Protein AF-0000000074206337 (afdb_homodimer)

Foldseek 3Di:
DPPVPPPPDDDPVRVVVVVVVVVVVVVLQVQLQVQLCVQQVDGPLLLLLLVVQVPAVQSKDKLVVSCVVSVHDSVVSVVVVVVCVVVVQWDKDQDPVDNPIIMIHGDPVNNVSNVSSPVSSVVSCCVRPVVVDDPVRVVVVLVVVQVVCVVVVHDPPDDPPPHPPPPPPPPPD/DPPPPPPPDDDPVRVVVVVVVVVVVVVLQVQLQVQLCVQQVDGPVLLLLLVVQVPDVQSKDKLVVSCVVSVHDSVVSVVVVVVCVVVVQWDWDQDPVDNPIIMIHGDPVNNVSNVSSPVSSVVSCCVRPVVVDDPVRVVVVLVVVQVVCVVVVHDPPDDPPPPPPPPPPPPPD

Structure (mmCIF, N/CA/C/O backbone):
data_AF-0000000074206337-model_v1
#
loop_
_entity.id
_entity.type
_entity.pdbx_description
1 polymer 'DNA-binding MarR family transcriptional regulator'
#
loop_
_atom_site.group_PDB
_atom_site.id
_atom_site.type_symbol
_atom_site.label_atom_id
_atom_site.label_alt_id
_atom_site.label_comp_id
_atom_site.label_asym_id
_atom_site.label_entity_id
_atom_site.label_seq_id
_atom_site.pdbx_PDB_ins_code
_atom_site.Cartn_x
_atom_site.Cartn_y
_atom_site.Cartn_z
_atom_site.occupancy
_atom_site.B_iso_or_equiv
_atom_site.auth_seq_id
_atom_site.auth_comp_id
_atom_site.auth_asym_id
_atom_site.auth_atom_id
_atom_site.pdbx_PDB_model_num
ATOM 1 N N . MET A 1 1 ? 36.562 15.695 3.537 1 32.41 1 MET A N 1
ATOM 2 C CA . MET A 1 1 ? 35.406 15.039 2.9 1 32.41 1 MET A CA 1
ATOM 3 C C . MET A 1 1 ? 34.094 15.43 3.58 1 32.41 1 MET A C 1
ATOM 5 O O . MET A 1 1 ? 33.875 15.078 4.738 1 32.41 1 MET A O 1
ATOM 9 N N . THR A 1 2 ? 33.656 16.656 3.457 1 38.75 2 THR A N 1
ATOM 10 C CA . THR A 1 2 ? 32.594 17.328 4.191 1 38.75 2 THR A CA 1
ATOM 11 C C . THR A 1 2 ? 31.375 16.422 4.312 1 38.75 2 THR A C 1
ATOM 13 O O . THR A 1 2 ? 30.828 15.969 3.303 1 38.75 2 THR A O 1
ATOM 16 N N . THR A 1 3 ? 31.375 15.508 5.176 1 42.31 3 THR A N 1
ATOM 17 C CA . THR A 1 3 ? 30.281 14.609 5.492 1 42.31 3 THR A CA 1
ATOM 18 C C . THR A 1 3 ? 28.953 15.359 5.484 1 42.31 3 THR A C 1
ATOM 20 O O . THR A 1 3 ? 28.719 16.25 6.312 1 42.31 3 THR A O 1
ATOM 23 N N . SER A 1 4 ? 28.531 15.922 4.293 1 44.78 4 SER A N 1
ATOM 24 C CA . SER A 1 4 ? 27.281 16.688 4.211 1 44.78 4 SER A CA 1
ATOM 25 C C . SER A 1 4 ? 26.281 16.219 5.262 1 44.78 4 SER A C 1
ATOM 27 O O . SER A 1 4 ? 26.016 15.016 5.383 1 44.78 4 SER A O 1
ATOM 29 N N . LYS A 1 5 ? 26.297 16.828 6.266 1 50.22 5 LYS A N 1
ATOM 30 C CA . LYS A 1 5 ? 25.5 16.609 7.465 1 50.22 5 LYS A CA 1
ATOM 31 C C . LYS A 1 5 ? 24.062 16.234 7.102 1 50.22 5 LYS A C 1
ATOM 33 O O . LYS A 1 5 ? 23.328 17.047 6.523 1 50.22 5 LYS A O 1
ATOM 38 N N . ARG A 1 6 ? 23.766 14.953 6.773 1 66.44 6 ARG A N 1
ATOM 39 C CA . ARG A 1 6 ? 22.484 14.383 6.371 1 66.44 6 ARG A CA 1
ATOM 40 C C . ARG A 1 6 ? 21.344 14.93 7.219 1 66.44 6 ARG A C 1
ATOM 42 O O . ARG A 1 6 ? 21.391 14.859 8.453 1 66.44 6 ARG A O 1
ATOM 49 N N . ARG A 1 7 ? 20.625 15.961 6.707 1 77.31 7 ARG A N 1
ATOM 50 C CA . ARG A 1 7 ? 19.438 16.469 7.379 1 77.31 7 ARG A CA 1
ATOM 51 C C . ARG A 1 7 ? 18.625 15.336 7.996 1 77.31 7 ARG A C 1
ATOM 53 O O . ARG A 1 7 ? 18.453 14.289 7.375 1 77.31 7 ARG A O 1
ATOM 60 N N . ARG A 1 8 ? 18.328 15.68 9.195 1 89.44 8 ARG A N 1
ATOM 61 C CA . ARG A 1 8 ? 17.625 14.648 9.945 1 89.44 8 ARG A CA 1
ATOM 62 C C . ARG A 1 8 ? 16.172 14.523 9.477 1 89.44 8 ARG A C 1
ATOM 64 O O . ARG A 1 8 ? 15.523 13.516 9.734 1 89.44 8 ARG A O 1
ATOM 71 N N . ILE A 1 9 ? 15.727 15.602 8.789 1 92.75 9 ILE A N 1
ATOM 72 C CA . ILE A 1 9 ? 14.367 15.562 8.258 1 92.75 9 ILE A CA 1
ATOM 73 C C . ILE A 1 9 ? 14.391 15.852 6.758 1 92.75 9 ILE A C 1
ATOM 75 O O . ILE A 1 9 ? 15.312 16.5 6.254 1 92.75 9 ILE A O 1
ATOM 79 N N . PRO A 1 10 ? 13.43 15.398 6.055 1 95.81 10 PRO A N 1
ATOM 80 C CA . PRO A 1 10 ? 13.422 15.594 4.602 1 95.81 10 PRO A CA 1
ATOM 81 C C . PRO A 1 10 ? 13.188 17.047 4.207 1 95.81 10 PRO A C 1
ATOM 83 O O . PRO A 1 10 ? 12.523 17.797 4.938 1 95.81 10 PRO A O 1
ATOM 86 N N . THR A 1 11 ? 13.742 17.391 3.115 1 94.19 11 THR A N 1
ATOM 87 C CA . THR A 1 11 ? 13.414 18.672 2.496 1 94.19 11 THR A CA 1
ATOM 88 C C . THR A 1 11 ? 11.992 18.656 1.938 1 94.19 11 THR A C 1
ATOM 90 O O . THR A 1 11 ? 11.375 17.594 1.842 1 94.19 11 THR A O 1
ATOM 93 N N . ARG A 1 12 ? 11.477 19.812 1.635 1 91.12 12 ARG A N 1
ATOM 94 C CA . ARG A 1 12 ? 10.141 19.891 1.046 1 91.12 12 ARG A CA 1
ATOM 95 C C . ARG A 1 12 ? 10.055 19.062 -0.228 1 91.12 12 ARG A C 1
ATOM 97 O O . ARG A 1 12 ? 9.055 18.375 -0.454 1 91.12 12 ARG A O 1
ATOM 104 N N . ARG A 1 13 ? 11.047 19.172 -1.037 1 91.5 13 ARG A N 1
ATOM 105 C CA . ARG A 1 13 ? 11.078 18.391 -2.273 1 91.5 13 ARG A CA 1
ATOM 106 C C . ARG A 1 13 ? 11.016 16.891 -1.984 1 91.5 13 ARG A C 1
ATOM 108 O O . ARG A 1 13 ? 10.273 16.156 -2.635 1 91.5 13 ARG A O 1
ATOM 115 N N . GLU A 1 14 ? 11.828 16.5 -1.03 1 94.56 14 GLU A N 1
ATOM 116 C CA . GLU A 1 14 ? 11.859 15.086 -0.642 1 94.56 14 GLU A CA 1
ATOM 117 C C . GLU A 1 14 ? 10.5 14.633 -0.121 1 94.56 14 GLU A C 1
ATOM 119 O O . GLU A 1 14 ? 10.039 13.531 -0.444 1 94.56 14 GLU A O 1
ATOM 124 N N . LEU A 1 15 ? 9.898 15.492 0.601 1 92.31 15 LEU A N 1
ATOM 125 C CA . LEU A 1 15 ? 8.586 15.172 1.158 1 92.31 15 LEU A CA 1
ATOM 126 C C . LEU A 1 15 ? 7.531 15.086 0.058 1 92.31 15 LEU A C 1
ATOM 128 O O . LEU A 1 15 ? 6.648 14.227 0.104 1 92.31 15 LEU A O 1
ATOM 132 N N . ASP A 1 16 ? 7.617 15.953 -0.907 1 90.75 16 ASP A N 1
ATOM 133 C CA . ASP A 1 16 ? 6.684 15.93 -2.029 1 90.75 16 ASP A CA 1
ATOM 134 C C . ASP A 1 16 ? 6.824 14.633 -2.834 1 90.75 16 ASP A C 1
ATOM 136 O O . ASP A 1 16 ? 5.824 14.055 -3.268 1 90.75 16 ASP A O 1
ATOM 140 N N . ILE A 1 17 ? 8 14.234 -3.006 1 92.75 17 ILE A N 1
ATOM 141 C CA . ILE A 1 17 ? 8.25 12.984 -3.725 1 92.75 17 ILE A CA 1
ATOM 142 C C . ILE A 1 17 ? 7.691 11.812 -2.93 1 92.75 17 ILE A C 1
ATOM 144 O O . ILE A 1 17 ? 7.055 10.914 -3.496 1 92.75 17 ILE A O 1
ATOM 148 N N . TRP A 1 18 ? 7.887 11.812 -1.616 1 94.12 18 TRP A N 1
ATOM 149 C CA . TRP A 1 18 ? 7.352 10.773 -0.742 1 94.12 18 TRP A CA 1
ATOM 150 C C . TRP A 1 18 ? 5.832 10.719 -0.831 1 94.12 18 TRP A C 1
ATOM 152 O O . TRP A 1 18 ? 5.258 9.656 -1.077 1 94.12 18 TRP A O 1
ATOM 162 N N . ARG A 1 19 ? 5.215 11.797 -0.699 1 88.75 19 ARG A N 1
ATOM 163 C CA . ARG A 1 19 ? 3.756 11.859 -0.71 1 88.75 19 ARG A CA 1
ATOM 164 C C . ARG A 1 19 ? 3.197 11.398 -2.051 1 88.75 19 ARG A C 1
ATOM 166 O O . ARG A 1 19 ? 2.275 10.578 -2.096 1 88.75 19 ARG A O 1
ATOM 173 N N . GLY A 1 20 ? 3.754 11.961 -3.092 1 89.62 20 GLY A N 1
ATOM 174 C CA . GLY A 1 20 ? 3.328 11.523 -4.414 1 89.62 20 GLY A CA 1
ATOM 175 C C . GLY A 1 20 ? 3.492 10.039 -4.637 1 89.62 20 GLY A C 1
ATOM 176 O O . GLY A 1 20 ? 2.609 9.383 -5.199 1 89.62 20 GLY A O 1
ATOM 177 N N . HIS A 1 21 ? 4.617 9.586 -4.207 1 91.38 21 HIS A N 1
ATOM 178 C CA . HIS A 1 21 ? 4.926 8.172 -4.391 1 91.38 21 HIS A CA 1
ATOM 179 C C . HIS A 1 21 ? 3.941 7.289 -3.633 1 91.38 21 HIS A C 1
ATOM 181 O O . HIS A 1 21 ? 3.33 6.391 -4.219 1 91.38 21 HIS A O 1
ATOM 187 N N . ILE A 1 22 ? 3.688 7.516 -2.379 1 90.75 22 ILE A N 1
ATOM 188 C CA . ILE A 1 22 ? 2.85 6.656 -1.55 1 90.75 22 ILE A CA 1
ATOM 189 C C . ILE A 1 22 ? 1.395 6.766 -1.999 1 90.75 22 ILE A C 1
ATOM 191 O O . ILE A 1 22 ? 0.697 5.758 -2.117 1 90.75 22 ILE A O 1
ATOM 195 N N . GLU A 1 23 ? 0.92 7.973 -2.271 1 87.5 23 GLU A N 1
ATOM 196 C CA . GLU A 1 23 ? -0.461 8.164 -2.703 1 87.5 23 GLU A CA 1
ATOM 197 C C . GLU A 1 23 ? -0.725 7.469 -4.035 1 87.5 23 GLU A C 1
ATOM 199 O O . GLU A 1 23 ? -1.75 6.805 -4.203 1 87.5 23 GLU A O 1
ATOM 204 N N . THR A 1 24 ? 0.147 7.664 -4.938 1 90.81 24 THR A N 1
ATOM 205 C CA . THR A 1 24 ? -0.025 7.078 -6.266 1 90.81 24 THR A CA 1
ATOM 206 C C . THR A 1 24 ? 0.001 5.555 -6.191 1 90.81 24 THR A C 1
ATOM 208 O O . THR A 1 24 ? -0.793 4.883 -6.852 1 90.81 24 THR A O 1
ATOM 211 N N . TYR A 1 25 ? 0.839 5.051 -5.387 1 91.19 25 TYR A N 1
ATOM 212 C CA . TYR A 1 25 ? 0.934 3.6 -5.27 1 91.19 25 TYR A CA 1
ATOM 213 C C . TYR A 1 25 ? -0.312 3.023 -4.605 1 91.19 25 TYR A C 1
ATOM 215 O O . TYR A 1 25 ? -0.76 1.929 -4.957 1 91.19 25 TYR A O 1
ATOM 223 N N . ASP A 1 26 ? -0.815 3.676 -3.646 1 90.62 26 ASP A N 1
ATOM 224 C CA . ASP A 1 26 ? -2.061 3.236 -3.023 1 90.62 26 ASP A CA 1
ATOM 225 C C . ASP A 1 26 ? -3.188 3.15 -4.051 1 90.62 26 ASP A C 1
ATOM 227 O O . ASP A 1 26 ? -3.945 2.178 -4.066 1 90.62 26 ASP A O 1
ATOM 231 N N . ILE A 1 27 ? -3.252 4.141 -4.859 1 90.25 27 ILE A N 1
ATOM 232 C CA . ILE A 1 27 ? -4.289 4.18 -5.883 1 90.25 27 ILE A CA 1
ATOM 233 C C . ILE A 1 27 ? -4.055 3.064 -6.902 1 90.25 27 ILE A C 1
ATOM 235 O O . ILE A 1 27 ? -4.984 2.342 -7.266 1 90.25 27 ILE A O 1
ATOM 239 N N . LEU A 1 28 ? -2.805 2.943 -7.363 1 94.5 28 LEU A N 1
ATOM 240 C CA . LEU A 1 28 ? -2.416 1.899 -8.305 1 94.5 28 LEU A CA 1
ATOM 241 C C . LEU A 1 28 ? -2.783 0.52 -7.766 1 94.5 28 LEU A C 1
ATOM 243 O O . LEU A 1 28 ? -3.418 -0.274 -8.461 1 94.5 28 LEU A O 1
ATOM 247 N N . ARG A 1 29 ? -2.385 0.25 -6.609 1 93 29 ARG A N 1
ATOM 248 C CA . ARG A 1 29 ? -2.643 -1.039 -5.973 1 93 29 ARG A CA 1
ATOM 249 C C . ARG A 1 29 ? -4.141 -1.304 -5.859 1 93 29 ARG A C 1
ATOM 251 O O . ARG A 1 29 ? -4.605 -2.4 -6.172 1 93 29 ARG A O 1
ATOM 258 N N . ASN A 1 30 ? -4.879 -0.377 -5.43 1 91.56 30 ASN A N 1
ATOM 259 C CA . ASN A 1 30 ? -6.324 -0.519 -5.285 1 91.56 30 ASN A CA 1
ATOM 260 C C . ASN A 1 30 ? -6.996 -0.797 -6.629 1 91.56 30 ASN A C 1
ATOM 262 O O . ASN A 1 30 ? -7.922 -1.607 -6.707 1 91.56 30 ASN A O 1
ATOM 266 N N . ARG A 1 31 ? -6.559 -0.106 -7.637 1 93.75 31 ARG A N 1
ATOM 267 C CA . ARG A 1 31 ? -7.148 -0.308 -8.953 1 93.75 31 ARG A CA 1
ATOM 268 C C . ARG A 1 31 ? -6.891 -1.723 -9.461 1 93.75 31 ARG A C 1
ATOM 270 O O . ARG A 1 31 ? -7.793 -2.375 -9.984 1 93.75 31 ARG A O 1
ATOM 277 N N . VAL A 1 32 ? -5.688 -2.174 -9.273 1 96 32 VAL A N 1
ATOM 278 C CA . VAL A 1 32 ? -5.344 -3.527 -9.703 1 96 32 VAL A CA 1
ATOM 279 C C . VAL A 1 32 ? -6.133 -4.543 -8.875 1 96 32 VAL A C 1
ATOM 281 O O . VAL A 1 32 ? -6.68 -5.504 -9.422 1 96 32 VAL A O 1
ATOM 284 N N . GLU A 1 33 ? -6.258 -4.332 -7.594 1 94.56 33 GLU A N 1
ATOM 285 C CA . GLU A 1 33 ? -6.969 -5.238 -6.695 1 94.56 33 GLU A CA 1
ATOM 286 C C . GLU A 1 33 ? -8.461 -5.27 -7.012 1 94.56 33 GLU A C 1
ATOM 288 O O . GLU A 1 33 ? -9.078 -6.336 -7.004 1 94.56 33 GLU A O 1
ATOM 293 N N . THR A 1 34 ? -9 -4.156 -7.254 1 94.31 34 THR A N 1
ATOM 294 C CA . THR A 1 34 ? -10.422 -4.066 -7.578 1 94.31 34 THR A CA 1
ATOM 295 C C . THR A 1 34 ? -10.727 -4.828 -8.859 1 94.31 34 THR A C 1
ATOM 297 O O . THR A 1 34 ? -11.727 -5.551 -8.938 1 94.31 34 THR A O 1
ATOM 300 N N . ARG A 1 35 ? -9.914 -4.652 -9.789 1 95.06 35 ARG A N 1
ATOM 301 C CA . ARG A 1 35 ? -10.117 -5.363 -11.047 1 95.06 35 ARG A CA 1
ATOM 302 C C . ARG A 1 35 ? -10 -6.871 -10.852 1 95.06 35 ARG A C 1
ATOM 304 O O . ARG A 1 35 ? -10.797 -7.641 -11.391 1 95.06 35 ARG A O 1
ATOM 311 N N . LEU A 1 36 ? -9.039 -7.285 -10.094 1 95.81 36 LEU A N 1
ATOM 312 C CA . LEU A 1 36 ? -8.875 -8.703 -9.805 1 95.81 36 LEU A CA 1
ATOM 313 C C . LEU A 1 36 ? -10.117 -9.273 -9.133 1 95.81 36 LEU A C 1
ATOM 315 O O . LEU A 1 36 ? -10.625 -10.32 -9.539 1 95.81 36 LEU A O 1
ATOM 319 N N . HIS A 1 37 ? -10.562 -8.578 -8.156 1 94.69 37 HIS A N 1
ATOM 320 C CA . HIS A 1 37 ? -11.727 -9.023 -7.406 1 94.69 37 HIS A CA 1
ATOM 321 C C . HIS A 1 37 ? -12.961 -9.102 -8.297 1 94.69 37 HIS A C 1
ATOM 323 O O . HIS A 1 37 ? -13.711 -10.078 -8.242 1 94.69 37 HIS A O 1
ATOM 329 N N . ARG A 1 38 ? -13.117 -8.102 -9.031 1 93.19 38 ARG A N 1
ATOM 330 C CA . ARG A 1 38 ? -14.266 -8.039 -9.922 1 93.19 38 ARG A CA 1
ATOM 331 C C . ARG A 1 38 ? -14.25 -9.195 -10.922 1 93.19 38 ARG A C 1
ATOM 333 O O . ARG A 1 38 ? -15.273 -9.844 -11.148 1 93.19 38 ARG A O 1
ATOM 340 N N . ASP A 1 39 ? -13.102 -9.523 -11.398 1 92.19 39 ASP A N 1
ATOM 341 C CA . ASP A 1 39 ? -12.977 -10.484 -12.492 1 92.19 39 ASP A CA 1
ATOM 342 C C . ASP A 1 39 ? -12.906 -11.914 -11.961 1 92.19 39 ASP A C 1
ATOM 344 O O . ASP A 1 39 ? -13.18 -12.867 -12.695 1 92.19 39 ASP A O 1
ATOM 348 N N . SER A 1 40 ? -12.547 -12.117 -10.664 1 93.94 40 SER A N 1
ATOM 349 C CA . SER A 1 40 ? -12.234 -13.492 -10.258 1 93.94 40 SER A CA 1
ATOM 350 C C . SER A 1 40 ? -12.758 -13.789 -8.859 1 93.94 40 SER A C 1
ATOM 352 O O . SER A 1 40 ? -12.695 -14.93 -8.398 1 93.94 40 SER A O 1
ATOM 354 N N . GLN A 1 41 ? -13.156 -12.766 -8.148 1 94.31 41 GLN A N 1
ATOM 355 C CA . GLN A 1 41 ? -13.578 -12.883 -6.754 1 94.31 41 GLN A CA 1
ATOM 356 C C . GLN A 1 41 ? -12.406 -13.25 -5.852 1 94.31 41 GLN A C 1
ATOM 358 O O . GLN A 1 41 ? -12.602 -13.68 -4.715 1 94.31 41 GLN A O 1
ATOM 363 N N . LEU A 1 42 ? -11.203 -13.164 -6.391 1 97 42 LEU A N 1
ATOM 364 C CA . LEU A 1 42 ? -9.992 -13.367 -5.602 1 97 42 LEU A CA 1
ATOM 365 C C . LEU A 1 42 ? -9.438 -12.039 -5.094 1 97 42 LEU A C 1
ATOM 367 O O . LEU A 1 42 ? -9.453 -11.039 -5.82 1 97 42 LEU A O 1
ATOM 371 N N . SER A 1 43 ? -8.93 -12.039 -3.891 1 95.38 43 SER A N 1
ATOM 372 C CA . SER A 1 43 ? -8.117 -10.93 -3.396 1 95.38 43 SER A CA 1
ATOM 373 C C . SER A 1 43 ? -6.664 -11.07 -3.828 1 95.38 43 SER A C 1
ATOM 375 O O . SER A 1 43 ? -6.254 -12.125 -4.32 1 95.38 43 SER A O 1
ATOM 377 N N . THR A 1 44 ? -5.945 -10.055 -3.613 1 92.75 44 THR A N 1
ATOM 378 C CA . THR A 1 44 ? -4.512 -10.125 -3.879 1 92.75 44 THR A CA 1
ATOM 379 C C . THR A 1 44 ? -3.844 -11.164 -2.99 1 92.75 44 THR A C 1
ATOM 381 O O . THR A 1 44 ? -2.906 -11.844 -3.416 1 92.75 44 THR A O 1
ATOM 384 N N . GLY A 1 45 ? -4.316 -11.219 -1.759 1 94.5 45 GLY A N 1
ATOM 385 C CA . GLY A 1 45 ? -3.816 -12.266 -0.883 1 94.5 45 GLY A CA 1
ATOM 386 C C . GLY A 1 45 ? -4.09 -13.664 -1.407 1 94.5 45 GLY A C 1
ATOM 387 O O . GLY A 1 45 ? -3.205 -14.523 -1.39 1 94.5 45 GLY A O 1
ATOM 388 N N . ASP A 1 46 ? -5.305 -13.852 -1.831 1 97 46 ASP A N 1
ATOM 389 C CA . ASP A 1 46 ? -5.652 -15.133 -2.453 1 97 46 ASP A CA 1
ATOM 390 C C . ASP A 1 46 ? -4.703 -15.453 -3.607 1 97 46 ASP A C 1
ATOM 392 O O . ASP A 1 46 ? -4.16 -16.562 -3.68 1 97 46 ASP A O 1
ATOM 396 N N . TYR A 1 47 ? -4.57 -14.516 -4.422 1 95.44 47 TYR A N 1
ATOM 397 C CA . TYR A 1 47 ? -3.781 -14.688 -5.633 1 95.44 47 TYR A CA 1
ATOM 398 C C . TYR A 1 47 ? -2.34 -15.055 -5.297 1 95.44 47 TYR A C 1
ATOM 400 O O . TYR A 1 47 ? -1.758 -15.945 -5.918 1 95.44 47 TYR A O 1
ATOM 408 N N . ARG A 1 48 ? -1.77 -14.406 -4.387 1 93 48 ARG A N 1
ATOM 409 C CA . ARG A 1 48 ? -0.393 -14.664 -3.982 1 93 48 ARG A CA 1
ATOM 410 C C . ARG A 1 48 ? -0.241 -16.094 -3.451 1 93 48 ARG A C 1
ATOM 412 O O . ARG A 1 48 ? 0.726 -16.781 -3.777 1 93 48 ARG A O 1
ATOM 419 N N . VAL A 1 49 ? -1.137 -16.484 -2.689 1 96.88 49 VAL A N 1
ATOM 420 C CA . VAL A 1 49 ? -1.108 -17.828 -2.139 1 96.88 49 VAL A CA 1
ATOM 421 C C . VAL A 1 49 ? -1.256 -18.859 -3.264 1 96.88 49 VAL A C 1
ATOM 423 O O . VAL A 1 49 ? -0.477 -19.812 -3.354 1 96.88 49 VAL A O 1
ATOM 426 N N . LEU A 1 50 ? -2.221 -18.641 -4.121 1 97.62 50 LEU A N 1
ATOM 427 C CA . LEU A 1 50 ? -2.49 -19.594 -5.203 1 97.62 50 LEU A CA 1
ATOM 428 C C . LEU A 1 50 ? -1.322 -19.641 -6.184 1 97.62 50 LEU A C 1
ATOM 430 O O . LEU A 1 50 ? -0.999 -20.703 -6.711 1 97.62 50 LEU A O 1
ATOM 434 N N . LEU A 1 51 ? -0.74 -18.531 -6.426 1 94.25 51 LEU A N 1
ATOM 435 C CA . LEU A 1 51 ? 0.439 -18.484 -7.285 1 94.25 51 LEU A CA 1
ATOM 436 C C . LEU A 1 51 ? 1.569 -19.328 -6.695 1 94.25 51 LEU A C 1
ATOM 438 O O . LEU A 1 51 ? 2.156 -20.156 -7.391 1 94.25 51 LEU A O 1
ATOM 442 N N . ALA A 1 52 ? 1.844 -19.125 -5.484 1 94.06 52 ALA A N 1
ATOM 443 C CA . ALA A 1 52 ? 2.902 -19.891 -4.816 1 94.06 52 ALA A CA 1
ATOM 444 C C . ALA A 1 52 ? 2.637 -21.391 -4.887 1 94.06 52 ALA A C 1
ATOM 446 O O . ALA A 1 52 ? 3.541 -22.172 -5.188 1 94.06 52 ALA A O 1
ATOM 447 N N . LEU A 1 53 ? 1.431 -21.766 -4.645 1 97.44 53 LEU A N 1
ATOM 448 C CA . LEU A 1 53 ? 1.068 -23.172 -4.652 1 97.44 53 LEU A CA 1
ATOM 449 C C . LEU A 1 53 ? 1.114 -23.734 -6.066 1 97.44 53 LEU A C 1
ATOM 451 O O . LEU A 1 53 ? 1.499 -24.891 -6.266 1 97.44 53 LEU A O 1
ATOM 455 N N . SER A 1 54 ? 0.642 -22.969 -6.965 1 96 54 SER A N 1
ATOM 456 C CA . SER A 1 54 ? 0.624 -23.422 -8.352 1 96 54 SER A CA 1
ATOM 457 C C . SER A 1 54 ? 2.031 -23.734 -8.852 1 96 54 SER A C 1
ATOM 459 O O . SER A 1 54 ? 2.213 -24.594 -9.711 1 96 54 SER A O 1
ATOM 461 N N . GLU A 1 55 ? 2.994 -23.094 -8.328 1 92.62 55 GLU A N 1
ATOM 462 C CA . GLU A 1 55 ? 4.379 -23.25 -8.758 1 92.62 55 GLU A CA 1
ATOM 463 C C . GLU A 1 55 ? 5.102 -24.312 -7.93 1 92.62 55 GLU A C 1
ATOM 465 O O . GLU A 1 55 ? 6.191 -24.75 -8.297 1 92.62 55 GLU A O 1
ATOM 470 N N . ALA A 1 56 ? 4.527 -24.656 -6.867 1 94.62 56 ALA A N 1
ATOM 471 C CA . ALA A 1 56 ? 5.156 -25.609 -5.953 1 94.62 56 ALA A CA 1
ATOM 472 C C . ALA A 1 56 ? 5.059 -27.031 -6.492 1 94.62 56 ALA A C 1
ATOM 474 O O . ALA A 1 56 ? 4.121 -27.359 -7.219 1 94.62 56 ALA A O 1
ATOM 475 N N . GLU A 1 57 ? 6.031 -27.797 -6.07 1 92 57 GLU A N 1
ATOM 476 C CA . GLU A 1 57 ? 5.953 -29.219 -6.379 1 92 57 GLU A CA 1
ATOM 477 C C . GLU A 1 57 ? 4.691 -29.844 -5.785 1 92 57 GLU A C 1
ATOM 479 O O . GLU A 1 57 ? 4.367 -29.609 -4.617 1 92 57 GLU A O 1
ATOM 484 N N . ASP A 1 58 ? 3.951 -30.531 -6.633 1 93.19 58 ASP A N 1
ATOM 485 C CA . ASP A 1 58 ? 2.734 -31.25 -6.27 1 93.19 58 ASP A CA 1
ATOM 486 C C . ASP A 1 58 ? 1.66 -30.281 -5.766 1 93.19 58 ASP A C 1
ATOM 488 O O . ASP A 1 58 ? 0.742 -30.688 -5.051 1 93.19 58 ASP A O 1
ATOM 492 N N . HIS A 1 59 ? 1.86 -29 -5.898 1 97.12 59 HIS A N 1
ATOM 493 C CA . HIS A 1 59 ? 0.901 -27.969 -5.539 1 97.12 59 HIS A CA 1
ATOM 494 C C . HIS A 1 59 ? 0.64 -27.938 -4.039 1 97.12 59 HIS A C 1
ATOM 496 O O . HIS A 1 59 ? -0.501 -27.766 -3.604 1 97.12 59 HIS A O 1
ATOM 502 N N . THR A 1 60 ? 1.728 -28.219 -3.371 1 95.88 60 THR A N 1
ATOM 503 C CA . THR A 1 60 ? 1.672 -28.312 -1.916 1 95.88 60 THR A CA 1
ATOM 504 C C . THR A 1 60 ? 2.875 -27.609 -1.286 1 95.88 60 THR A C 1
ATOM 506 O O . THR A 1 60 ? 3.994 -27.719 -1.788 1 95.88 60 THR A O 1
ATOM 509 N N . LEU A 1 61 ? 2.6 -26.875 -0.212 1 96.25 61 LEU A N 1
ATOM 510 C CA . LEU A 1 61 ? 3.664 -26.266 0.579 1 96.25 61 LEU A CA 1
ATOM 511 C C . LEU A 1 61 ? 3.355 -26.359 2.068 1 96.25 61 LEU A C 1
ATOM 513 O O . LEU A 1 61 ? 2.193 -26.266 2.473 1 96.25 61 LEU A O 1
ATOM 517 N N . ARG A 1 62 ? 4.465 -26.484 2.811 1 94.81 62 ARG A N 1
ATOM 518 C CA . ARG A 1 62 ? 4.293 -26.281 4.246 1 94.81 62 ARG A CA 1
ATOM 519 C C . ARG A 1 62 ? 3.846 -24.844 4.547 1 94.81 62 ARG A C 1
ATOM 521 O O . ARG A 1 62 ? 4.312 -23.906 3.914 1 94.81 62 ARG A O 1
ATOM 528 N N . SER A 1 63 ? 2.996 -24.812 5.566 1 94.94 63 SER A N 1
ATOM 529 C CA . SER A 1 63 ? 2.48 -23.5 5.93 1 94.94 63 SER A CA 1
ATOM 530 C C . SER A 1 63 ? 3.613 -22.516 6.227 1 94.94 63 SER A C 1
ATOM 532 O O . SER A 1 63 ? 3.562 -21.359 5.816 1 94.94 63 SER A O 1
ATOM 534 N N . SER A 1 64 ? 4.629 -22.953 6.887 1 93.19 64 SER A N 1
ATOM 535 C CA . SER A 1 64 ? 5.758 -22.109 7.234 1 93.19 64 SER A CA 1
ATOM 536 C C . SER A 1 64 ? 6.527 -21.672 5.992 1 93.19 64 SER A C 1
ATOM 538 O O . SER A 1 64 ? 6.938 -20.516 5.883 1 93.19 64 SER A O 1
ATOM 540 N N . THR A 1 65 ? 6.703 -22.547 5.051 1 93.75 65 THR A N 1
ATOM 541 C CA . THR A 1 65 ? 7.379 -22.25 3.793 1 93.75 65 THR A CA 1
ATOM 542 C C . THR A 1 65 ? 6.566 -21.266 2.965 1 93.75 65 THR A C 1
ATOM 544 O O . THR A 1 65 ? 7.121 -20.328 2.373 1 93.75 65 THR A O 1
ATOM 547 N N . LEU A 1 66 ? 5.312 -21.516 2.951 1 95.38 66 LEU A N 1
ATOM 548 C CA . LEU A 1 66 ? 4.414 -20.625 2.221 1 95.38 66 LEU A CA 1
ATOM 549 C C . LEU A 1 66 ? 4.461 -19.203 2.791 1 95.38 66 LEU A C 1
ATOM 551 O O . LEU A 1 66 ? 4.594 -18.234 2.041 1 95.38 66 LEU A O 1
ATOM 555 N N . ALA A 1 67 ? 4.441 -19.062 4.074 1 94.12 67 ALA A N 1
ATOM 556 C CA . ALA A 1 67 ? 4.512 -17.766 4.73 1 94.12 67 ALA A CA 1
ATOM 557 C C . ALA A 1 67 ? 5.809 -17.031 4.379 1 94.12 67 ALA A C 1
ATOM 559 O O . ALA A 1 67 ? 5.789 -15.852 4.027 1 94.12 67 ALA A O 1
ATOM 560 N N . ALA A 1 68 ? 6.91 -17.75 4.43 1 88.5 68 ALA A N 1
ATOM 561 C CA . ALA A 1 68 ? 8.219 -17.188 4.098 1 88.5 68 ALA A CA 1
ATOM 562 C C . ALA A 1 68 ? 8.281 -16.766 2.635 1 88.5 68 ALA A C 1
ATOM 564 O O . ALA A 1 68 ? 8.797 -15.695 2.312 1 88.5 68 ALA A O 1
ATOM 565 N N . HIS A 1 69 ? 7.691 -17.594 1.815 1 87.44 69 HIS A N 1
ATOM 566 C CA . HIS A 1 69 ? 7.715 -17.359 0.376 1 87.44 69 HIS A CA 1
ATOM 567 C C . HIS A 1 69 ? 6.973 -16.078 0.017 1 87.44 69 HIS A C 1
ATOM 569 O O . HIS A 1 69 ? 7.418 -15.32 -0.845 1 87.44 69 HIS A O 1
ATOM 575 N N . ILE A 1 70 ? 5.883 -15.797 0.682 1 87.94 70 ILE A N 1
ATOM 576 C CA . ILE A 1 70 ? 5.094 -14.633 0.308 1 87.94 70 ILE A CA 1
ATOM 577 C C . ILE A 1 70 ? 5.332 -13.5 1.312 1 87.94 70 ILE A C 1
ATOM 579 O O . ILE A 1 70 ? 4.621 -12.492 1.304 1 87.94 70 ILE A O 1
ATOM 583 N N . GLU A 1 71 ? 6.234 -13.734 2.293 1 82.25 71 GLU A N 1
ATOM 584 C CA . GLU A 1 71 ? 6.719 -12.75 3.254 1 82.25 71 GLU A CA 1
ATOM 585 C C . GLU A 1 71 ? 5.586 -12.25 4.148 1 82.25 71 GLU A C 1
ATOM 587 O O . GLU A 1 71 ? 5.422 -11.039 4.336 1 82.25 71 GLU A O 1
ATOM 592 N N . TRP A 1 72 ? 4.793 -13.211 4.652 1 88.62 72 TRP A N 1
ATOM 593 C CA . TRP A 1 72 ? 3.748 -12.93 5.629 1 88.62 72 TRP A CA 1
ATOM 594 C C . TRP A 1 72 ? 4.105 -13.508 6.992 1 88.62 72 TRP A C 1
ATOM 596 O O . TRP A 1 72 ? 4.848 -14.492 7.082 1 88.62 72 TRP A O 1
ATOM 606 N N . GLU A 1 73 ? 3.561 -12.836 7.98 1 89.69 73 GLU A N 1
ATOM 607 C CA . GLU A 1 73 ? 3.576 -13.477 9.289 1 89.69 73 GLU A CA 1
ATOM 608 C C . GLU A 1 73 ? 2.713 -14.734 9.305 1 89.69 73 GLU A C 1
ATOM 610 O O . GLU A 1 73 ? 1.647 -14.766 8.688 1 89.69 73 GLU A O 1
ATOM 615 N N . ARG A 1 74 ? 3.154 -15.695 10.047 1 93.69 74 ARG A N 1
ATOM 616 C CA . ARG A 1 74 ? 2.459 -16.969 10.102 1 93.69 74 ARG A CA 1
ATOM 617 C C . ARG A 1 74 ? 1.021 -16.797 10.578 1 93.69 74 ARG A C 1
ATOM 619 O O . ARG A 1 74 ? 0.109 -17.469 10.086 1 93.69 74 ARG A O 1
ATOM 626 N N . SER A 1 75 ? 0.858 -15.961 11.516 1 94.69 75 SER A N 1
ATOM 627 C CA . SER A 1 75 ? -0.482 -15.727 12.047 1 94.69 75 SER A CA 1
ATOM 628 C C . SER A 1 75 ? -1.401 -15.141 10.977 1 94.69 75 SER A C 1
ATOM 630 O O . SER A 1 75 ? -2.559 -15.547 10.852 1 94.69 75 SER A O 1
ATOM 632 N N . ARG A 1 76 ? -0.907 -14.195 10.141 1 93 76 ARG A N 1
ATOM 633 C CA . ARG A 1 76 ? -1.666 -13.602 9.047 1 93 76 ARG A CA 1
ATOM 634 C C . ARG A 1 76 ? -2.029 -14.656 8 1 93 76 ARG A C 1
ATOM 636 O O . ARG A 1 76 ? -3.162 -14.695 7.523 1 93 76 ARG A O 1
ATOM 643 N N . LEU A 1 77 ? -1.101 -15.445 7.719 1 96.62 77 LEU A N 1
ATOM 644 C CA . LEU A 1 77 ? -1.349 -16.484 6.73 1 96.62 77 LEU A CA 1
ATOM 645 C C . LEU A 1 77 ? -2.408 -17.469 7.23 1 96.62 77 LEU A C 1
ATOM 647 O O . LEU A 1 77 ? -3.311 -17.844 6.477 1 96.62 77 LEU A O 1
ATOM 651 N N . SER A 1 78 ? -2.232 -17.875 8.469 1 96.44 78 SER A N 1
ATOM 652 C CA . SER A 1 78 ? -3.174 -18.844 9.039 1 96.44 78 SER A CA 1
ATOM 653 C C . SER A 1 78 ? -4.609 -18.344 8.922 1 96.44 78 SER A C 1
ATOM 655 O O . SER A 1 78 ? -5.496 -19.078 8.477 1 96.44 78 SER A O 1
ATOM 657 N N . GLY A 1 79 ? -4.812 -17.125 9.305 1 96.94 79 GLY A N 1
ATOM 658 C CA . GLY A 1 79 ? -6.137 -16.547 9.188 1 96.94 79 GLY A CA 1
ATOM 659 C C . GLY A 1 79 ? -6.629 -16.469 7.75 1 96.94 79 GLY A C 1
ATOM 660 O O . GLY A 1 79 ? -7.797 -16.75 7.473 1 96.94 79 GLY A O 1
ATOM 661 N N . HIS A 1 80 ? -5.801 -16.141 6.906 1 97.69 80 HIS A N 1
ATOM 662 C CA . HIS A 1 80 ? -6.148 -16.016 5.496 1 97.69 80 HIS A CA 1
ATOM 663 C C . HIS A 1 80 ? -6.484 -17.375 4.895 1 97.69 80 HIS A C 1
ATOM 665 O O . HIS A 1 80 ? -7.465 -17.516 4.164 1 97.69 80 HIS A O 1
ATOM 671 N N . LEU A 1 81 ? -5.719 -18.344 5.246 1 97.94 81 LEU A N 1
ATOM 672 C CA . LEU A 1 81 ? -5.953 -19.703 4.758 1 97.94 81 LEU A CA 1
ATOM 673 C C . LEU A 1 81 ? -7.312 -20.219 5.219 1 97.94 81 LEU A C 1
ATOM 675 O O . LEU A 1 81 ? -7.992 -20.938 4.484 1 97.94 81 LEU A O 1
ATOM 679 N N . GLY A 1 82 ? -7.586 -19.938 6.496 1 97.62 82 GLY A N 1
ATOM 680 C CA . GLY A 1 82 ? -8.898 -20.328 6.984 1 97.62 82 GLY A CA 1
ATOM 681 C C . GLY A 1 82 ? -10.031 -19.828 6.102 1 97.62 82 GLY A C 1
ATOM 682 O O . GLY A 1 82 ? -10.961 -20.594 5.789 1 97.62 82 GLY A O 1
ATOM 683 N N . ARG A 1 83 ? -9.953 -18.641 5.621 1 97.94 83 ARG A N 1
ATOM 684 C CA . ARG A 1 83 ? -10.969 -18.062 4.75 1 97.94 83 ARG A CA 1
ATOM 685 C C . ARG A 1 83 ? -10.938 -18.703 3.365 1 97.94 83 ARG A C 1
ATOM 687 O O . ARG A 1 83 ? -11.984 -18.938 2.762 1 97.94 83 ARG A O 1
ATOM 694 N N . MET A 1 84 ? -9.812 -18.984 2.916 1 98.25 84 MET A N 1
ATOM 695 C CA . MET A 1 84 ? -9.672 -19.609 1.605 1 98.25 84 MET A CA 1
ATOM 696 C C . MET A 1 84 ? -10.227 -21.031 1.62 1 98.25 84 MET A C 1
ATOM 698 O O . MET A 1 84 ? -10.828 -21.484 0.641 1 98.25 84 MET A O 1
ATOM 702 N N . GLU A 1 85 ? -9.945 -21.672 2.697 1 98.12 85 GLU A N 1
ATOM 703 C CA . GLU A 1 85 ? -10.453 -23.031 2.848 1 98.12 85 GLU A CA 1
ATOM 704 C C . GLU A 1 85 ? -11.977 -23.078 2.816 1 98.12 85 GLU A C 1
ATOM 706 O O . GLU A 1 85 ? -12.57 -23.953 2.193 1 98.12 85 GLU A O 1
ATOM 711 N N . LYS A 1 86 ? -12.547 -22.172 3.5 1 98 86 LYS A N 1
ATOM 712 C CA . LYS A 1 86 ? -14 -22.078 3.527 1 98 86 LYS A CA 1
ATOM 713 C C . LYS A 1 86 ? -14.562 -21.859 2.125 1 98 86 LYS A C 1
ATOM 715 O O . LYS A 1 86 ? -15.68 -22.312 1.822 1 98 86 LYS A O 1
ATOM 720 N N . ARG A 1 87 ? -13.805 -21.312 1.177 1 97.69 87 ARG A N 1
ATOM 721 C CA . ARG A 1 87 ? -14.227 -21.031 -0.194 1 97.69 87 ARG A CA 1
ATOM 722 C C . ARG A 1 87 ? -13.789 -22.156 -1.132 1 97.69 87 ARG A C 1
ATOM 724 O O . ARG A 1 87 ? -14.008 -22.078 -2.344 1 97.69 87 ARG A O 1
ATOM 731 N N . GLY A 1 88 ? -13.125 -23.125 -0.545 1 98.19 88 GLY A N 1
ATOM 732 C CA . GLY A 1 88 ? -12.742 -24.312 -1.299 1 98.19 88 GLY A CA 1
ATOM 733 C C . GLY A 1 88 ? -11.516 -24.109 -2.162 1 98.19 88 GLY A C 1
ATOM 734 O O . GLY A 1 88 ? -11.219 -24.922 -3.041 1 98.19 88 GLY A O 1
ATOM 735 N N . LEU A 1 89 ? -10.719 -23.078 -1.994 1 98.56 89 LEU A N 1
ATOM 736 C CA . LEU A 1 89 ? -9.586 -22.734 -2.846 1 98.56 89 LEU A CA 1
ATOM 737 C C . LEU A 1 89 ? -8.344 -23.516 -2.451 1 98.56 89 LEU A C 1
ATOM 739 O O . LEU A 1 89 ? -7.484 -23.781 -3.289 1 98.56 89 LEU A O 1
ATOM 743 N N . VAL A 1 90 ? -8.289 -23.797 -1.149 1 98.69 90 VAL A N 1
ATOM 744 C CA . VAL A 1 90 ? -7.168 -24.562 -0.626 1 98.69 90 VAL A CA 1
ATOM 745 C C . VAL A 1 90 ? -7.672 -25.562 0.408 1 98.69 90 VAL A C 1
ATOM 747 O O . VAL A 1 90 ? -8.82 -25.484 0.854 1 98.69 90 VAL A O 1
ATOM 750 N N . ARG A 1 91 ? -6.805 -26.484 0.742 1 98.06 91 ARG A N 1
ATOM 751 C CA . ARG A 1 91 ? -7.023 -27.422 1.831 1 98.06 91 ARG A CA 1
ATOM 752 C C . ARG A 1 91 ? -5.785 -27.547 2.713 1 98.06 91 ARG A C 1
ATOM 754 O O . ARG A 1 91 ? -4.656 -27.516 2.213 1 98.06 91 ARG A O 1
ATOM 761 N N . ARG A 1 92 ? -6.07 -27.625 3.967 1 96.06 92 ARG A N 1
ATOM 762 C CA . ARG A 1 92 ? -4.969 -27.828 4.902 1 96.06 92 ARG A CA 1
ATOM 763 C C . ARG A 1 92 ? -4.93 -29.281 5.395 1 96.06 92 ARG A C 1
ATOM 765 O O . ARG A 1 92 ? -5.973 -29.875 5.672 1 96.06 92 ARG A O 1
ATOM 772 N N . GLU A 1 93 ? -3.756 -29.781 5.418 1 94.38 93 GLU A N 1
ATOM 773 C CA . GLU A 1 93 ? -3.549 -31.141 5.887 1 94.38 93 GLU A CA 1
ATOM 774 C C . GLU A 1 93 ? -2.416 -31.219 6.906 1 94.38 93 GLU A C 1
ATOM 776 O O . GLU A 1 93 ? -1.463 -30.438 6.84 1 94.38 93 GLU A O 1
ATOM 781 N N . PRO A 1 94 ? -2.588 -32.156 7.848 1 89.62 94 PRO A N 1
ATOM 782 C CA . PRO A 1 94 ? -1.477 -32.312 8.789 1 89.62 94 PRO A CA 1
ATOM 783 C C . PRO A 1 94 ? -0.198 -32.812 8.102 1 89.62 94 PRO A C 1
ATOM 785 O O . PRO A 1 94 ? -0.262 -33.5 7.098 1 89.62 94 PRO A O 1
ATOM 788 N N . CYS A 1 95 ? 0.88 -32.281 8.555 1 80.06 95 CYS A N 1
ATOM 789 C CA . CYS A 1 95 ? 2.166 -32.75 8.047 1 80.06 95 CYS A CA 1
ATOM 790 C C . CYS A 1 95 ? 2.596 -34.031 8.758 1 80.06 95 CYS A C 1
ATOM 792 O O . CYS A 1 95 ? 2.689 -34.062 9.984 1 80.06 95 CYS A O 1
ATOM 794 N N . ALA A 1 96 ? 2.691 -35.062 8.023 1 73.88 96 ALA A N 1
ATOM 795 C CA . ALA A 1 96 ? 3.041 -36.375 8.586 1 73.88 96 ALA A CA 1
ATOM 796 C C . ALA A 1 96 ? 4.367 -36.312 9.336 1 73.88 96 ALA A C 1
ATOM 798 O O . ALA A 1 96 ? 4.539 -36.969 10.359 1 73.88 96 ALA A O 1
ATOM 799 N N . GLU A 1 97 ? 5.238 -35.562 8.852 1 73.31 97 GLU A N 1
ATOM 800 C CA . GLU A 1 97 ? 6.602 -35.531 9.367 1 73.31 97 GLU A CA 1
ATOM 801 C C . GLU A 1 97 ? 6.727 -34.531 10.539 1 73.31 97 GLU A C 1
ATOM 803 O O . GLU A 1 97 ? 7.742 -34.531 11.234 1 73.31 97 GLU A O 1
ATOM 808 N N . ASP A 1 98 ? 5.891 -33.688 10.648 1 68.25 98 ASP A N 1
ATOM 809 C CA . ASP A 1 98 ? 5.934 -32.656 11.695 1 68.25 98 ASP A CA 1
ATOM 810 C C . ASP A 1 98 ? 4.543 -32.406 12.273 1 68.25 98 ASP A C 1
ATOM 812 O O . ASP A 1 98 ? 3.727 -31.719 11.664 1 68.25 98 ASP A O 1
ATOM 816 N N . ALA A 1 99 ? 4.328 -33.062 13.484 1 67.06 99 ALA A N 1
ATOM 817 C CA . ALA A 1 99 ? 3.016 -33.031 14.125 1 67.06 99 ALA A CA 1
ATOM 818 C C . ALA A 1 99 ? 2.492 -31.625 14.289 1 67.06 99 ALA A C 1
ATOM 820 O O . ALA A 1 99 ? 1.279 -31.391 14.305 1 67.06 99 ALA A O 1
ATOM 821 N N . ARG A 1 100 ? 3.445 -30.672 14.227 1 68.12 100 ARG A N 1
ATOM 822 C CA . ARG A 1 100 ? 3.018 -29.297 14.492 1 68.12 100 ARG A CA 1
ATOM 823 C C . ARG A 1 100 ? 2.883 -28.5 13.203 1 68.12 100 ARG A C 1
ATOM 825 O O . ARG A 1 100 ? 2.402 -27.359 13.211 1 68.12 100 ARG A O 1
ATOM 832 N N . GLY A 1 101 ? 3.215 -29.234 12.172 1 83 101 GLY A N 1
ATOM 833 C CA . GLY A 1 101 ? 3.182 -28.5 10.922 1 83 101 GLY A CA 1
ATOM 834 C C . GLY A 1 101 ? 1.993 -28.859 10.047 1 83 101 GLY A C 1
ATOM 835 O O . GLY A 1 101 ? 1.349 -29.891 10.258 1 83 101 GLY A O 1
ATOM 836 N N . SER A 1 102 ? 1.554 -27.875 9.375 1 91.69 102 SER A N 1
ATOM 837 C CA . SER A 1 102 ? 0.493 -28.125 8.406 1 91.69 102 SER A CA 1
ATOM 838 C C . SER A 1 102 ? 0.976 -27.875 6.98 1 91.69 102 SER A C 1
ATOM 840 O O . SER A 1 102 ? 1.942 -27.141 6.766 1 91.69 102 SER A O 1
ATOM 842 N N . GLN A 1 103 ? 0.392 -28.703 6.105 1 95.62 103 GLN A N 1
ATOM 843 C CA . GLN A 1 103 ? 0.598 -28.5 4.676 1 95.62 103 GLN A CA 1
ATOM 844 C C . GLN A 1 103 ? -0.619 -27.828 4.035 1 95.62 103 GLN A C 1
ATOM 846 O O . GLN A 1 103 ? -1.757 -28.109 4.418 1 95.62 103 GLN A O 1
ATOM 851 N N . VAL A 1 104 ? -0.307 -26.984 3.072 1 97.94 104 VAL A N 1
ATOM 852 C CA . VAL A 1 104 ? -1.351 -26.328 2.299 1 97.94 104 VAL A CA 1
ATOM 853 C C . VAL A 1 104 ? -1.369 -26.875 0.875 1 97.94 104 VAL A C 1
ATOM 855 O O . VAL A 1 104 ? -0.338 -26.906 0.199 1 97.94 104 VAL A O 1
ATOM 858 N N . VAL A 1 105 ? -2.541 -27.328 0.479 1 98.06 105 VAL A N 1
ATOM 859 C CA . VAL A 1 105 ? -2.678 -27.969 -0.819 1 98.06 105 VAL A CA 1
ATOM 860 C C . VAL A 1 105 ? -3.615 -27.156 -1.709 1 98.06 105 VAL A C 1
ATOM 862 O O . VAL A 1 105 ? -4.664 -26.688 -1.255 1 98.06 105 VAL A O 1
ATOM 865 N N . LEU A 1 106 ? -3.172 -26.969 -2.924 1 98.5 106 LEU A N 1
ATOM 866 C CA . LEU A 1 106 ? -4.016 -26.344 -3.936 1 98.5 106 LEU A CA 1
ATOM 867 C C . LEU A 1 106 ? -5.125 -27.297 -4.379 1 98.5 106 LEU A C 1
ATOM 869 O O . LEU A 1 106 ? -4.848 -28.406 -4.848 1 98.5 106 LEU A O 1
ATOM 873 N N . THR A 1 107 ? -6.363 -26.891 -4.25 1 98.5 107 THR A N 1
ATOM 874 C CA . THR A 1 107 ? -7.469 -27.719 -4.703 1 98.5 107 THR A CA 1
ATOM 875 C C . THR A 1 107 ? -7.707 -27.547 -6.199 1 98.5 107 THR A C 1
ATOM 877 O O . THR A 1 107 ? -7.152 -26.625 -6.812 1 98.5 107 THR A O 1
ATOM 880 N N . GLU A 1 108 ? -8.562 -28.469 -6.789 1 97.94 108 GLU A N 1
ATOM 881 C CA . GLU A 1 108 ? -8.969 -28.297 -8.188 1 97.94 108 GLU A CA 1
ATOM 882 C C . GLU A 1 108 ? -9.703 -26.984 -8.398 1 97.94 108 GLU A C 1
ATOM 884 O O . GLU A 1 108 ? -9.469 -26.281 -9.391 1 97.94 108 GLU A O 1
ATOM 889 N N . GLU A 1 109 ? -10.516 -26.656 -7.43 1 97.56 109 GLU A N 1
ATOM 890 C CA . GLU A 1 109 ? -11.25 -25.406 -7.5 1 97.56 109 GLU A CA 1
ATOM 891 C C . GLU A 1 109 ? -10.305 -24.203 -7.414 1 97.56 109 GLU A C 1
ATOM 893 O O . GLU A 1 109 ? -10.453 -23.234 -8.156 1 97.56 109 GLU A O 1
ATOM 898 N N . GLY A 1 110 ? -9.406 -24.281 -6.523 1 98.12 110 GLY A N 1
ATOM 899 C CA . GLY A 1 110 ? -8.398 -23.25 -6.41 1 98.12 110 GLY A CA 1
ATOM 900 C C . GLY A 1 110 ? -7.574 -23.078 -7.672 1 98.12 110 GLY A C 1
ATOM 901 O O . GLY A 1 110 ? -7.312 -21.953 -8.102 1 98.12 110 GLY A O 1
ATOM 902 N N . ALA A 1 111 ? -7.227 -24.203 -8.273 1 97.62 111 ALA A N 1
ATOM 903 C CA . ALA A 1 111 ? -6.453 -24.172 -9.508 1 97.62 111 ALA A CA 1
ATOM 904 C C . ALA A 1 111 ? -7.254 -23.547 -10.648 1 97.62 111 ALA A C 1
ATOM 906 O O . ALA A 1 111 ? -6.73 -22.734 -11.414 1 97.62 111 ALA A O 1
ATOM 907 N N . ARG A 1 112 ? -8.445 -23.938 -10.75 1 97.12 112 ARG A N 1
ATOM 908 C CA . ARG A 1 112 ? -9.32 -23.391 -11.789 1 97.12 112 ARG A CA 1
ATOM 909 C C . ARG A 1 112 ? -9.492 -21.891 -11.625 1 97.12 112 ARG A C 1
ATOM 911 O O . ARG A 1 112 ? -9.398 -21.125 -12.594 1 97.12 112 ARG A O 1
ATOM 918 N N . ALA A 1 113 ? -9.727 -21.469 -10.406 1 96.62 113 ALA A N 1
ATOM 919 C CA . ALA A 1 113 ? -9.898 -20.047 -10.117 1 96.62 113 ALA A CA 1
ATOM 920 C C . ALA A 1 113 ? -8.633 -19.266 -10.445 1 96.62 113 ALA A C 1
ATOM 922 O O . ALA A 1 113 ? -8.695 -18.188 -11.039 1 96.62 113 ALA A O 1
ATOM 923 N N . PHE A 1 114 ? -7.582 -19.812 -10.094 1 96.5 114 PHE A N 1
ATOM 924 C CA . PHE A 1 114 ? -6.293 -19.172 -10.352 1 96.5 114 PHE A CA 1
ATOM 925 C C . PHE A 1 114 ? -6.051 -19.047 -11.852 1 96.5 114 PHE A C 1
ATOM 927 O O . PHE A 1 114 ? -5.723 -17.953 -12.336 1 96.5 114 PHE A O 1
ATOM 934 N N . HIS A 1 115 ? -6.211 -20.094 -12.539 1 95.5 115 HIS A N 1
ATOM 935 C CA . HIS A 1 115 ? -5.973 -20.078 -13.977 1 95.5 115 HIS A CA 1
ATOM 936 C C . HIS A 1 115 ? -6.898 -19.094 -14.688 1 95.5 115 HIS A C 1
ATOM 938 O O . HIS A 1 115 ? -6.465 -18.375 -15.578 1 95.5 115 HIS A O 1
ATOM 944 N N . ALA A 1 116 ? -8.102 -19.094 -14.266 1 95.44 116 ALA A N 1
ATOM 945 C CA . ALA A 1 116 ? -9.094 -18.203 -14.883 1 95.44 116 ALA A CA 1
ATOM 946 C C . ALA A 1 116 ? -8.766 -16.75 -14.625 1 95.44 116 ALA A C 1
ATOM 948 O O . ALA A 1 116 ? -9.133 -15.867 -15.406 1 95.44 116 ALA A O 1
ATOM 949 N N . SER A 1 117 ? -8.07 -16.438 -13.547 1 96.31 117 SER A N 1
ATOM 950 C CA . SER A 1 117 ? -7.824 -15.062 -13.141 1 96.31 117 SER A CA 1
ATOM 951 C C . SER A 1 117 ? -6.5 -14.555 -13.703 1 96.31 117 SER A C 1
ATOM 953 O O . SER A 1 117 ? -6.25 -13.344 -13.719 1 96.31 117 SER A O 1
ATOM 955 N N . THR A 1 118 ? -5.648 -15.43 -14.117 1 93.62 118 THR A N 1
ATOM 956 C CA . THR A 1 118 ? -4.254 -15.117 -14.391 1 93.62 118 THR A CA 1
ATOM 957 C C . THR A 1 118 ? -4.137 -14.125 -15.547 1 93.62 118 THR A C 1
ATOM 959 O O . THR A 1 118 ? -3.557 -13.047 -15.391 1 93.62 118 THR A O 1
ATOM 962 N N . VAL A 1 119 ? -4.742 -14.461 -16.719 1 93.62 119 VAL A N 1
ATOM 963 C CA . VAL A 1 119 ? -4.574 -13.641 -17.906 1 93.62 119 VAL A CA 1
ATOM 964 C C . VAL A 1 119 ? -5.191 -12.258 -17.672 1 93.62 119 VAL A C 1
ATOM 966 O O . VAL A 1 119 ? -4.531 -11.234 -17.859 1 93.62 119 VAL A O 1
ATOM 969 N N . PRO A 1 120 ? -6.426 -12.188 -17.156 1 95.12 120 PRO A N 1
ATOM 970 C CA . PRO A 1 120 ? -6.984 -10.867 -16.891 1 95.12 120 PRO A CA 1
ATOM 971 C C . PRO A 1 120 ? -6.145 -10.062 -15.891 1 95.12 120 PRO A C 1
ATOM 973 O O . PRO A 1 120 ? -6.02 -8.844 -16.031 1 95.12 120 PRO A O 1
ATOM 976 N N . HIS A 1 121 ? -5.625 -10.688 -14.938 1 95.81 121 HIS A N 1
ATOM 977 C CA . HIS A 1 121 ? -4.809 -10.016 -13.938 1 95.81 121 HIS A CA 1
ATOM 978 C C . HIS A 1 121 ? -3.525 -9.461 -14.547 1 95.81 121 HIS A C 1
ATOM 980 O O . HIS A 1 121 ? -3.152 -8.312 -14.289 1 95.81 121 HIS A O 1
ATOM 986 N N . LEU A 1 122 ? -2.881 -10.25 -15.367 1 95.69 122 LEU A N 1
ATOM 987 C CA . LEU A 1 122 ? -1.66 -9.812 -16.031 1 95.69 122 LEU A CA 1
ATOM 988 C C . LEU A 1 122 ? -1.945 -8.656 -16.984 1 95.69 122 LEU A C 1
ATOM 990 O O . LEU A 1 122 ? -1.145 -7.723 -17.094 1 95.69 122 LEU A O 1
ATOM 994 N N . GLN A 1 123 ? -3.08 -8.742 -17.594 1 96.56 123 GLN A N 1
ATOM 995 C CA . GLN A 1 123 ? -3.482 -7.648 -18.484 1 96.56 123 GLN A CA 1
ATOM 996 C C . GLN A 1 123 ? -3.703 -6.359 -17.688 1 96.56 123 GLN A C 1
ATOM 998 O O . GLN A 1 123 ? -3.346 -5.273 -18.156 1 96.56 123 GLN A O 1
ATOM 1003 N N . ALA A 1 124 ? -4.273 -6.5 -16.562 1 96.69 124 ALA A N 1
ATOM 1004 C CA . ALA A 1 124 ? -4.492 -5.336 -15.703 1 96.69 124 ALA A CA 1
ATOM 1005 C C . ALA A 1 124 ? -3.164 -4.707 -15.281 1 96.69 124 ALA A C 1
ATOM 1007 O O . ALA A 1 124 ? -3.006 -3.486 -15.328 1 96.69 124 ALA A O 1
ATOM 1008 N N . ILE A 1 125 ? -2.244 -5.535 -14.938 1 96.62 125 ILE A N 1
ATOM 1009 C CA . ILE A 1 125 ? -0.924 -5.062 -14.539 1 96.62 125 ILE A CA 1
ATOM 1010 C C . ILE A 1 125 ? -0.252 -4.348 -15.703 1 96.62 125 ILE A C 1
ATOM 1012 O O . ILE A 1 125 ? 0.335 -3.275 -15.531 1 96.62 125 ILE A O 1
ATOM 1016 N N . LYS A 1 126 ? -0.331 -4.945 -16.859 1 97.5 126 LYS A N 1
ATOM 1017 C CA . LYS A 1 126 ? 0.234 -4.34 -18.062 1 97.5 126 LYS A CA 1
ATOM 1018 C C . LYS A 1 126 ? -0.367 -2.961 -18.312 1 97.5 126 LYS A C 1
ATOM 1020 O O . LYS A 1 126 ? 0.363 -1.981 -18.484 1 97.5 126 LYS A O 1
ATOM 1025 N N . GLU A 1 127 ? -1.675 -2.893 -18.281 1 96.94 127 GLU A N 1
ATOM 1026 C CA . GLU A 1 127 ? -2.416 -1.689 -18.641 1 96.94 127 GLU A CA 1
ATOM 1027 C C . GLU A 1 127 ? -2.246 -0.595 -17.594 1 96.94 127 GLU A C 1
ATOM 1029 O O . GLU A 1 127 ? -2.047 0.573 -17.938 1 96.94 127 GLU A O 1
ATOM 1034 N N . ILE A 1 128 ? -2.293 -0.941 -16.359 1 96.69 128 ILE A N 1
ATOM 1035 C CA . ILE A 1 128 ? -2.4 0.047 -15.297 1 96.69 128 ILE A CA 1
ATOM 1036 C C . ILE A 1 128 ? -1.006 0.503 -14.875 1 96.69 128 ILE A C 1
ATOM 1038 O O . ILE A 1 128 ? -0.813 1.662 -14.5 1 96.69 128 ILE A O 1
ATOM 1042 N N . PHE A 1 129 ? -0.071 -0.36 -15 1 97 129 PHE A N 1
ATOM 1043 C CA . PHE A 1 129 ? 1.243 -0.047 -14.453 1 97 129 PHE A CA 1
ATOM 1044 C C . PHE A 1 129 ? 2.299 -0.037 -15.555 1 97 129 PHE A C 1
ATOM 1046 O O . PHE A 1 129 ? 2.896 1.003 -15.836 1 97 129 PHE A O 1
ATOM 1053 N N . VAL A 1 130 ? 2.486 -1.142 -16.234 1 97 130 VAL A N 1
ATOM 1054 C CA . VAL A 1 130 ? 3.613 -1.291 -17.156 1 97 130 VAL A CA 1
ATOM 1055 C C . VAL A 1 130 ? 3.525 -0.239 -18.25 1 97 130 VAL A C 1
ATOM 1057 O O . VAL A 1 130 ? 4.512 0.444 -18.547 1 97 130 VAL A O 1
ATOM 1060 N N . ASP A 1 131 ? 2.406 -0.058 -18.781 1 96.75 131 ASP A N 1
ATOM 1061 C CA . ASP A 1 131 ? 2.215 0.812 -19.938 1 96.75 131 ASP A CA 1
ATOM 1062 C C . ASP A 1 131 ? 2.371 2.281 -19.547 1 96.75 131 ASP A C 1
ATOM 1064 O O . ASP A 1 131 ? 2.428 3.154 -20.422 1 96.75 131 ASP A O 1
ATOM 1068 N N . ALA A 1 132 ? 2.498 2.525 -18.328 1 96 132 ALA A N 1
ATOM 1069 C CA . ALA A 1 132 ? 2.717 3.895 -17.875 1 96 132 ALA A CA 1
ATOM 1070 C C . ALA A 1 132 ? 4.156 4.332 -18.125 1 96 132 ALA A C 1
ATOM 1072 O O . ALA A 1 132 ? 4.477 5.52 -18.047 1 96 132 ALA A O 1
ATOM 1073 N N . PHE A 1 133 ? 4.988 3.369 -18.438 1 95.38 133 PHE A N 1
ATOM 1074 C CA . PHE A 1 133 ? 6.418 3.66 -18.484 1 95.38 133 PHE A CA 1
ATOM 1075 C C . PHE A 1 133 ? 7.027 3.201 -19.812 1 95.38 133 PHE A C 1
ATOM 1077 O O . PHE A 1 133 ? 6.566 2.225 -20.406 1 95.38 133 PHE A O 1
ATOM 1084 N N . THR A 1 134 ? 8.086 3.939 -20.203 1 92.25 134 THR A N 1
ATOM 1085 C CA . THR A 1 134 ? 8.969 3.393 -21.234 1 92.25 134 THR A CA 1
ATOM 1086 C C . THR A 1 134 ? 9.844 2.281 -20.656 1 92.25 134 THR A C 1
ATOM 1088 O O . THR A 1 134 ? 9.938 2.123 -19.438 1 92.25 134 THR A O 1
ATOM 1091 N N . ASP A 1 135 ? 10.453 1.557 -21.516 1 91.75 135 ASP A N 1
ATOM 1092 C CA . ASP A 1 135 ? 11.344 0.496 -21.062 1 91.75 135 ASP A CA 1
ATOM 1093 C C . ASP A 1 135 ? 12.461 1.056 -20.188 1 91.75 135 ASP A C 1
ATOM 1095 O O . ASP A 1 135 ? 12.82 0.456 -19.172 1 91.75 135 ASP A O 1
ATOM 1099 N N . GLU A 1 136 ? 12.969 2.148 -20.578 1 89.19 136 GLU A N 1
ATOM 1100 C CA . GLU A 1 136 ? 14.039 2.785 -19.812 1 89.19 136 GLU A CA 1
ATOM 1101 C C . GLU A 1 136 ? 13.555 3.229 -18.438 1 89.19 136 GLU A C 1
ATOM 1103 O O . GLU A 1 136 ? 14.266 3.076 -17.453 1 89.19 136 GLU A O 1
ATOM 1108 N N . GLN A 1 137 ? 12.352 3.764 -18.406 1 89.19 137 GLN A N 1
ATOM 1109 C CA . GLN A 1 137 ? 11.773 4.188 -17.141 1 89.19 137 GLN A CA 1
ATOM 1110 C C . GLN A 1 137 ? 11.523 2.996 -16.219 1 89.19 137 GLN A C 1
ATOM 1112 O O . GLN A 1 137 ? 11.727 3.09 -15 1 89.19 137 GLN A O 1
ATOM 1117 N N . LEU A 1 138 ? 11.141 1.919 -16.781 1 93.06 138 LEU A N 1
ATOM 1118 C CA . LEU A 1 138 ? 10.922 0.707 -15.992 1 93.06 138 LEU A CA 1
ATOM 1119 C C . LEU A 1 138 ? 12.234 0.198 -15.406 1 93.06 138 LEU A C 1
ATOM 1121 O O . LEU A 1 138 ? 12.281 -0.249 -14.258 1 93.06 138 LEU A O 1
ATOM 1125 N N . ASP A 1 139 ? 13.242 0.297 -16.188 1 90.25 139 ASP A N 1
ATOM 1126 C CA . ASP A 1 139 ? 14.555 -0.115 -15.711 1 90.25 139 ASP A CA 1
ATOM 1127 C C . ASP A 1 139 ? 14.992 0.724 -14.516 1 90.25 139 ASP A C 1
ATOM 1129 O O . ASP A 1 139 ? 15.5 0.189 -13.523 1 90.25 139 ASP A O 1
ATOM 1133 N N . VAL A 1 140 ? 14.758 1.95 -14.602 1 87.75 140 VAL A N 1
ATOM 1134 C CA . VAL A 1 140 ? 15.125 2.863 -13.523 1 87.75 140 VAL A CA 1
ATOM 1135 C C . VAL A 1 140 ? 14.297 2.555 -12.281 1 87.75 140 VAL A C 1
ATOM 1137 O O . VAL A 1 140 ? 14.812 2.578 -11.164 1 87.75 140 VAL A O 1
ATOM 1140 N N . LEU A 1 141 ? 13.055 2.258 -12.477 1 90.38 141 LEU A N 1
ATOM 1141 C CA . LEU A 1 141 ? 12.188 1.875 -11.367 1 90.38 141 LEU A CA 1
ATOM 1142 C C . LEU A 1 141 ? 12.688 0.595 -10.703 1 90.38 141 LEU A C 1
ATOM 1144 O O . LEU A 1 141 ? 12.68 0.483 -9.477 1 90.38 141 LEU A O 1
ATOM 1148 N N . GLY A 1 142 ? 13.031 -0.325 -11.523 1 92.12 142 GLY A N 1
ATOM 1149 C CA . GLY A 1 142 ? 13.617 -1.548 -10.992 1 92.12 142 GLY A CA 1
ATOM 1150 C C . GLY A 1 142 ? 14.867 -1.306 -10.164 1 92.12 142 GLY A C 1
ATOM 1151 O O . GLY A 1 142 ? 15.031 -1.894 -9.094 1 92.12 142 GLY A O 1
ATOM 1152 N N . GLU A 1 143 ? 15.727 -0.43 -10.641 1 91.56 143 GLU A N 1
ATOM 1153 C CA . GLU A 1 143 ? 16.953 -0.082 -9.914 1 91.56 143 GLU A CA 1
ATOM 1154 C C . GLU A 1 143 ? 16.625 0.612 -8.594 1 91.56 143 GLU A C 1
ATOM 1156 O O . GLU A 1 143 ? 17.266 0.34 -7.574 1 91.56 143 GLU A O 1
ATOM 1161 N N . ALA A 1 144 ? 15.695 1.497 -8.648 1 90.5 144 ALA A N 1
ATOM 1162 C CA . ALA A 1 144 ? 15.281 2.197 -7.438 1 90.5 144 ALA A CA 1
ATOM 1163 C C . ALA A 1 144 ? 14.734 1.22 -6.402 1 90.5 144 ALA A C 1
ATOM 1165 O O . ALA A 1 144 ? 15.023 1.34 -5.211 1 90.5 144 ALA A O 1
ATOM 1166 N N . THR A 1 145 ? 13.977 0.273 -6.879 1 92.56 145 THR A N 1
ATOM 1167 C CA . THR A 1 145 ? 13.422 -0.744 -5.996 1 92.56 145 THR A CA 1
ATOM 1168 C C . THR A 1 145 ? 14.523 -1.577 -5.359 1 92.56 145 THR A C 1
ATOM 1170 O O . THR A 1 145 ? 14.484 -1.855 -4.16 1 92.56 145 THR A O 1
ATOM 1173 N N . THR A 1 146 ? 15.461 -1.897 -6.148 1 92.38 146 THR A N 1
ATOM 1174 C CA . THR A 1 146 ? 16.594 -2.67 -5.656 1 92.38 146 THR A CA 1
ATOM 1175 C C . THR A 1 146 ? 17.359 -1.891 -4.586 1 92.38 146 THR A C 1
ATOM 1177 O O . THR A 1 146 ? 17.688 -2.438 -3.537 1 92.38 146 THR A O 1
ATOM 1180 N N . ALA A 1 147 ? 17.609 -0.632 -4.844 1 92.31 147 ALA A N 1
ATOM 1181 C CA . ALA A 1 147 ? 18.297 0.22 -3.879 1 92.31 147 ALA A CA 1
ATOM 1182 C C . ALA A 1 147 ? 17.516 0.32 -2.574 1 92.31 147 ALA A C 1
ATOM 1184 O O . ALA A 1 147 ? 18.094 0.24 -1.487 1 92.31 147 ALA A O 1
ATOM 1185 N N . LEU A 1 148 ? 16.25 0.496 -2.697 1 94.56 148 LEU A N 1
ATOM 1186 C CA . LEU A 1 148 ? 15.398 0.615 -1.521 1 94.56 148 LEU A CA 1
ATOM 1187 C C . LEU A 1 148 ? 15.391 -0.684 -0.721 1 94.56 148 LEU A C 1
ATOM 1189 O O . LEU A 1 148 ? 15.461 -0.659 0.51 1 94.56 148 LEU A O 1
ATOM 1193 N N . ARG A 1 149 ? 15.328 -1.796 -1.4 1 93.75 149 ARG A N 1
ATOM 1194 C CA . ARG A 1 149 ? 15.352 -3.09 -0.724 1 93.75 149 ARG A CA 1
ATOM 1195 C C . ARG A 1 149 ? 16.656 -3.283 0.04 1 93.75 149 ARG A C 1
ATOM 1197 O O . ARG A 1 149 ? 16.641 -3.738 1.186 1 93.75 149 ARG A O 1
ATOM 1204 N N . ALA A 1 150 ? 17.703 -2.938 -0.599 1 94.12 150 ALA A N 1
ATOM 1205 C CA . ALA A 1 150 ? 19 -3.037 0.065 1 94.12 150 ALA A CA 1
ATOM 1206 C C . ALA A 1 150 ? 19.062 -2.145 1.302 1 94.12 150 ALA A C 1
ATOM 1208 O O . ALA A 1 150 ? 19.547 -2.561 2.355 1 94.12 150 ALA A O 1
ATOM 1209 N N . HIS A 1 151 ? 18.578 -0.961 1.141 1 95.94 151 HIS A N 1
ATOM 1210 C CA . HIS A 1 151 ? 18.547 -0.006 2.242 1 95.94 151 HIS A CA 1
ATOM 1211 C C . HIS A 1 151 ? 17.719 -0.538 3.412 1 95.94 151 HIS A C 1
ATOM 1213 O O . HIS A 1 151 ? 18.062 -0.292 4.574 1 95.94 151 HIS A O 1
ATOM 1219 N N . LEU A 1 152 ? 16.688 -1.334 3.088 1 94.88 152 LEU A N 1
ATOM 1220 C CA . LEU A 1 152 ? 15.773 -1.835 4.109 1 94.88 152 LEU A CA 1
ATOM 1221 C C . LEU A 1 152 ? 16.25 -3.182 4.645 1 94.88 152 LEU A C 1
ATOM 1223 O O . LEU A 1 152 ? 15.594 -3.779 5.5 1 94.88 152 LEU A O 1
ATOM 1227 N N . GLY A 1 153 ? 17.344 -3.676 4.109 1 93.56 153 GLY A N 1
ATOM 1228 C CA . GLY A 1 153 ? 17.891 -4.945 4.57 1 93.56 153 GLY A CA 1
ATOM 1229 C C . GLY A 1 153 ? 17.094 -6.141 4.094 1 93.56 153 GLY A C 1
ATOM 1230 O O . GLY A 1 153 ? 17.016 -7.156 4.789 1 93.56 153 GLY A O 1
ATOM 1231 N N . LEU A 1 154 ? 16.453 -6.016 2.936 1 88.31 154 LEU A N 1
ATOM 1232 C CA . LEU A 1 154 ? 15.648 -7.086 2.365 1 88.31 154 LEU A CA 1
ATOM 1233 C C . LEU A 1 154 ? 16.422 -7.836 1.282 1 88.31 154 LEU A C 1
ATOM 1235 O O . LEU A 1 154 ? 17.297 -7.262 0.627 1 88.31 154 LEU A O 1
ATOM 1239 N N . PRO A 1 155 ? 16.109 -9.039 1.127 1 83.44 155 PRO A N 1
ATOM 1240 C CA . PRO A 1 155 ? 16.766 -9.766 0.032 1 83.44 155 PRO A CA 1
ATOM 1241 C C . PRO A 1 155 ? 16.312 -9.273 -1.345 1 83.44 155 PRO A C 1
ATOM 1243 O O . PRO A 1 155 ? 15.234 -8.695 -1.481 1 83.44 155 PRO A O 1
ATOM 1246 N N . PRO A 1 156 ? 17.234 -9.398 -2.303 1 78.5 156 PRO A N 1
ATOM 1247 C CA . PRO A 1 156 ? 16.828 -9.031 -3.658 1 78.5 156 PRO A CA 1
ATOM 1248 C C . PRO A 1 156 ? 15.617 -9.828 -4.145 1 78.5 156 PRO A C 1
ATOM 1250 O O . PRO A 1 156 ? 15.375 -10.938 -3.67 1 78.5 156 PRO A O 1
ATOM 1253 N N . VAL A 1 157 ? 14.75 -9.062 -4.855 1 70.75 157 VAL A N 1
ATOM 1254 C CA . VAL A 1 157 ? 13.617 -9.781 -5.418 1 70.75 157 VAL A CA 1
ATOM 1255 C C . VAL A 1 157 ? 14.109 -10.891 -6.348 1 70.75 157 VAL A C 1
ATOM 1257 O O . VAL A 1 157 ? 14.961 -10.648 -7.207 1 70.75 157 VAL A O 1
ATOM 1260 N N . VAL A 1 158 ? 14.109 -12.156 -5.926 1 57.75 158 VAL A N 1
ATOM 1261 C CA . VAL A 1 158 ? 14.57 -13.281 -6.73 1 57.75 158 VAL A CA 1
ATOM 1262 C C . VAL A 1 158 ? 13.711 -13.398 -7.992 1 57.75 158 VAL A C 1
ATOM 1264 O O . VAL A 1 158 ? 12.492 -13.523 -7.914 1 57.75 158 VAL A O 1
ATOM 1267 N N . PRO A 1 159 ? 14.297 -13.031 -9.031 1 51.66 159 PRO A N 1
ATOM 1268 C CA . PRO A 1 159 ? 13.609 -13.352 -10.289 1 51.66 159 PRO A CA 1
ATOM 1269 C C . PRO A 1 159 ? 13.227 -14.828 -10.391 1 51.66 159 PRO A C 1
ATOM 1271 O O . PRO A 1 159 ? 13.938 -15.688 -9.867 1 51.66 159 PRO A O 1
ATOM 1274 N N . GLY A 1 160 ? 11.953 -15.359 -10.891 1 51.12 160 GLY A N 1
ATOM 1275 C CA . GLY A 1 160 ? 11.57 -16.734 -11.141 1 51.12 160 GLY A CA 1
ATOM 1276 C C . GLY A 1 160 ? 11.984 -17.688 -10.023 1 51.12 160 GLY A C 1
ATOM 1277 O O . GLY A 1 160 ? 13.109 -18.172 -10.008 1 51.12 160 GLY A O 1
ATOM 1278 N N . GLY A 1 161 ? 11.586 -17.484 -8.797 1 42.81 161 GLY A N 1
ATOM 1279 C CA . GLY A 1 161 ? 11.852 -18.422 -7.715 1 42.81 161 GLY A CA 1
ATOM 1280 C C . GLY A 1 161 ? 12 -19.859 -8.195 1 42.81 161 GLY A C 1
ATOM 1281 O O . GLY A 1 161 ? 11.031 -20.453 -8.672 1 42.81 161 GLY A O 1
ATOM 1282 N N . LYS A 1 162 ? 13.055 -20.203 -8.789 1 40.06 162 LYS A N 1
ATOM 1283 C CA . LYS A 1 162 ? 13.305 -21.641 -8.852 1 40.06 162 LYS A CA 1
ATOM 1284 C C . LYS A 1 162 ? 12.953 -22.312 -7.527 1 40.06 162 LYS A C 1
ATOM 1286 O O . LYS A 1 162 ? 13.32 -21.812 -6.457 1 40.06 162 LYS A O 1
ATOM 1291 N N . SER A 1 163 ? 11.82 -23.016 -7.484 1 38.34 163 SER A N 1
ATOM 1292 C CA . SER A 1 163 ? 11.508 -23.906 -6.363 1 38.34 163 SER A CA 1
ATOM 1293 C C . SER A 1 163 ? 12.773 -24.484 -5.742 1 38.34 163 SER A C 1
ATOM 1295 O O . SER A 1 163 ? 13.695 -24.875 -6.457 1 38.34 163 SER A O 1
ATOM 1297 N N . PRO A 1 164 ? 13.117 -24.062 -4.566 1 38.94 164 PRO A N 1
ATOM 1298 C CA . PRO A 1 164 ? 14.25 -24.844 -4.062 1 38.94 164 PRO A CA 1
ATOM 1299 C C . PRO A 1 164 ? 14.133 -26.328 -4.383 1 38.94 164 PRO A C 1
ATOM 1301 O O . PRO A 1 164 ? 13.055 -26.906 -4.254 1 38.94 164 PRO A O 1
ATOM 1304 N N . ARG A 1 165 ? 14.766 -26.797 -5.391 1 34.41 165 ARG A N 1
ATOM 1305 C CA . ARG A 1 165 ? 14.82 -28.25 -5.609 1 34.41 165 ARG A CA 1
ATOM 1306 C C . ARG A 1 165 ? 14.938 -28.984 -4.285 1 34.41 165 ARG A C 1
ATOM 1308 O O . ARG A 1 165 ? 15.734 -28.609 -3.422 1 34.41 165 ARG A O 1
ATOM 1315 N N . PRO A 1 166 ? 13.82 -29.688 -3.893 1 38.53 166 PRO A N 1
ATOM 1316 C CA . PRO A 1 166 ? 13.984 -30.516 -2.699 1 38.53 166 PRO A CA 1
ATOM 1317 C C . PRO A 1 166 ? 15.352 -31.188 -2.621 1 38.53 166 PRO A C 1
ATOM 1319 O O . PRO A 1 166 ? 15.875 -31.641 -3.637 1 38.53 166 PRO A O 1
ATOM 1322 N N . GLU A 1 167 ? 16.234 -30.641 -1.837 1 37.94 167 GLU A N 1
ATOM 1323 C CA . GLU A 1 167 ? 17.453 -31.391 -1.585 1 37.94 167 GLU A CA 1
ATOM 1324 C C . GLU A 1 167 ? 17.172 -32.875 -1.51 1 37.94 167 GLU A C 1
ATOM 1326 O O . GLU A 1 167 ? 16.328 -33.344 -0.725 1 37.94 167 GLU A O 1
ATOM 1331 N N . ASN A 1 168 ? 17.109 -33.531 -2.635 1 39.38 168 ASN A N 1
ATOM 1332 C CA . ASN A 1 168 ? 17.094 -35 -2.639 1 39.38 168 ASN A CA 1
ATOM 1333 C C . ASN A 1 168 ? 17.984 -35.562 -1.529 1 39.38 168 ASN A C 1
ATOM 1335 O O . ASN A 1 168 ? 19.203 -35.344 -1.525 1 39.38 168 ASN A O 1
ATOM 1339 N N . ARG A 1 169 ? 17.547 -35.594 -0.249 1 39.16 169 ARG A N 1
ATOM 1340 C CA . ARG A 1 169 ? 18.266 -36.406 0.724 1 39.16 169 ARG A CA 1
ATOM 1341 C C . ARG A 1 169 ? 18.641 -37.75 0.136 1 39.16 169 ARG A C 1
ATOM 1343 O O . ARG A 1 169 ? 17.766 -38.562 -0.17 1 39.16 169 ARG A O 1
ATOM 1350 N N . THR A 1 170 ? 19.703 -37.844 -0.653 1 39.19 170 THR A N 1
ATOM 1351 C CA . THR A 1 170 ? 20.328 -39.156 -0.96 1 39.19 170 THR A CA 1
ATOM 1352 C C . THR A 1 170 ? 20.344 -40.031 0.27 1 39.19 170 THR A C 1
ATOM 1354 O O . THR A 1 170 ? 20.969 -39.719 1.281 1 39.19 170 THR A O 1
ATOM 1357 N N . SER A 1 171 ? 19.203 -40.688 0.655 1 37.59 171 SER A N 1
ATOM 1358 C CA . SER A 1 171 ? 19.234 -41.844 1.553 1 37.59 171 SER A CA 1
ATOM 1359 C C . SER A 1 171 ? 20.375 -42.812 1.184 1 37.59 171 SER A C 1
ATOM 1361 O O . SER A 1 171 ? 20.297 -43.5 0.165 1 37.59 171 SER A O 1
ATOM 1363 N N . GLU A 1 172 ? 21.672 -42.469 1.27 1 37.19 172 GLU A N 1
ATOM 1364 C CA . GLU A 1 172 ? 22.672 -43.531 1.313 1 37.19 172 GLU A CA 1
ATOM 1365 C C . GLU A 1 172 ? 22.25 -44.625 2.281 1 37.19 172 GLU A C 1
ATOM 1367 O O . GLU A 1 172 ? 22.094 -44.375 3.479 1 37.19 172 GLU A O 1
ATOM 1372 N N . ALA A 1 173 ? 21.469 -45.75 1.856 1 33 173 ALA A N 1
ATOM 1373 C CA . ALA A 1 173 ? 21.547 -47.094 2.441 1 33 173 ALA A CA 1
ATOM 1374 C C . ALA A 1 173 ? 22.922 -47.719 2.18 1 33 173 ALA A C 1
ATOM 1376 O O . ALA A 1 173 ? 23.5 -47.531 1.105 1 33 173 ALA A O 1
ATOM 1377 N N . MET B 1 1 ? 5.703 2.805 -39.5 1 32.97 1 MET B N 1
ATOM 1378 C CA . MET B 1 1 ? 5.859 3.094 -38.062 1 32.97 1 MET B CA 1
ATOM 1379 C C . MET B 1 1 ? 5.398 1.912 -37.219 1 32.97 1 MET B C 1
ATOM 1381 O O . MET B 1 1 ? 4.203 1.618 -37.156 1 32.97 1 MET B O 1
ATOM 1385 N N . THR B 1 2 ? 6.07 0.805 -37.281 1 38.91 2 THR B N 1
ATOM 1386 C CA . THR B 1 2 ? 5.699 -0.511 -36.781 1 38.91 2 THR B CA 1
ATOM 1387 C C . THR B 1 2 ? 5.121 -0.403 -35.375 1 38.91 2 THR B C 1
ATOM 1389 O O . THR B 1 2 ? 5.777 0.107 -34.469 1 38.91 2 THR B O 1
ATOM 1392 N N . THR B 1 3 ? 3.936 -0.011 -35.25 1 41.97 3 THR B N 1
ATOM 1393 C CA . THR B 1 3 ? 3.197 0.072 -34 1 41.97 3 THR B CA 1
ATOM 1394 C C . THR B 1 3 ? 3.5 -1.134 -33.094 1 41.97 3 THR B C 1
ATOM 1396 O O . THR B 1 3 ? 3.178 -2.27 -33.469 1 41.97 3 THR B O 1
ATOM 1399 N N . SER B 1 4 ? 4.797 -1.298 -32.656 1 44.97 4 SER B N 1
ATOM 1400 C CA . SER B 1 4 ? 5.164 -2.436 -31.812 1 44.97 4 SER B CA 1
ATOM 1401 C C . SER B 1 4 ? 3.967 -2.949 -31.016 1 44.97 4 SER B C 1
ATOM 1403 O O . SER B 1 4 ? 3.277 -2.172 -30.359 1 44.97 4 SER B O 1
ATOM 1405 N N . LYS B 1 5 ? 3.385 -3.832 -31.516 1 50.09 5 LYS B N 1
ATOM 1406 C CA . LYS B 1 5 ? 2.184 -4.508 -31.031 1 50.09 5 LYS B CA 1
ATOM 1407 C C . LYS B 1 5 ? 2.252 -4.727 -29.531 1 50.09 5 LYS B C 1
ATOM 1409 O O . LYS B 1 5 ? 3.111 -5.461 -29.031 1 50.09 5 LYS B O 1
ATOM 1414 N N . ARG B 1 6 ? 1.877 -3.713 -28.703 1 66.5 6 ARG B N 1
ATOM 1415 C CA . ARG B 1 6 ? 1.888 -3.684 -27.234 1 66.5 6 ARG B CA 1
ATOM 1416 C C . ARG B 1 6 ? 1.368 -4.996 -26.656 1 66.5 6 ARG B C 1
ATOM 1418 O O . ARG B 1 6 ? 0.262 -5.43 -26.984 1 66.5 6 ARG B O 1
ATOM 1425 N N . ARG B 1 7 ? 2.291 -5.922 -26.297 1 77.62 7 ARG B N 1
ATOM 1426 C CA . ARG B 1 7 ? 1.902 -7.152 -25.625 1 77.62 7 ARG B CA 1
ATOM 1427 C C . ARG B 1 7 ? 0.796 -6.891 -24.609 1 77.62 7 ARG B C 1
ATOM 1429 O O . ARG B 1 7 ? 0.837 -5.895 -23.875 1 77.62 7 ARG B O 1
ATOM 1436 N N . ARG B 1 8 ? -0.106 -7.789 -24.75 1 89.44 8 ARG B N 1
ATOM 1437 C CA . ARG B 1 8 ? -1.277 -7.609 -23.906 1 89.44 8 ARG B CA 1
ATOM 1438 C C . ARG B 1 8 ? -0.966 -7.984 -22.453 1 89.44 8 ARG B C 1
ATOM 1440 O O . ARG B 1 8 ? -1.687 -7.59 -21.547 1 89.44 8 ARG B O 1
ATOM 1447 N N . ILE B 1 9 ? 0.137 -8.773 -22.328 1 92.94 9 ILE B N 1
ATOM 1448 C CA . ILE B 1 9 ? 0.541 -9.164 -20.969 1 92.94 9 ILE B CA 1
ATOM 1449 C C . ILE B 1 9 ? 2 -8.781 -20.75 1 92.94 9 ILE B C 1
ATOM 1451 O O . ILE B 1 9 ? 2.777 -8.664 -21.688 1 92.94 9 ILE B O 1
ATOM 1455 N N . PRO B 1 10 ? 2.375 -8.578 -19.547 1 95.88 10 PRO B N 1
ATOM 1456 C CA . PRO B 1 10 ? 3.75 -8.164 -19.266 1 95.88 10 PRO B CA 1
ATOM 1457 C C . PRO B 1 10 ? 4.77 -9.266 -19.531 1 95.88 10 PRO B C 1
ATOM 1459 O O . PRO B 1 10 ? 4.445 -10.453 -19.422 1 95.88 10 PRO B O 1
ATOM 1462 N N . THR B 1 11 ? 5.906 -8.836 -19.891 1 94.25 11 THR B N 1
ATOM 1463 C CA . THR B 1 11 ? 7.039 -9.758 -19.953 1 94.25 11 THR B CA 1
ATOM 1464 C C . THR B 1 11 ? 7.473 -10.18 -18.562 1 94.25 11 THR B C 1
ATOM 1466 O O . THR B 1 11 ? 7.039 -9.594 -17.562 1 94.25 11 THR B O 1
ATOM 1469 N N . ARG B 1 12 ? 8.258 -11.219 -18.484 1 91.12 12 ARG B N 1
ATOM 1470 C CA . ARG B 1 12 ? 8.773 -11.68 -17.203 1 91.12 12 ARG B CA 1
ATOM 1471 C C . ARG B 1 12 ? 9.516 -10.555 -16.469 1 91.12 12 ARG B C 1
ATOM 1473 O O . ARG B 1 12 ? 9.359 -10.383 -15.266 1 91.12 12 ARG B O 1
ATOM 1480 N N . ARG B 1 13 ? 10.312 -9.852 -17.188 1 91.56 13 ARG B N 1
ATOM 1481 C CA . ARG B 1 13 ? 11.047 -8.734 -16.609 1 91.56 13 ARG B CA 1
ATOM 1482 C C . ARG B 1 13 ? 10.094 -7.691 -16.031 1 91.56 13 ARG B C 1
ATOM 1484 O O . ARG B 1 13 ? 10.305 -7.199 -14.93 1 91.56 13 ARG B O 1
ATOM 1491 N N . GLU B 1 14 ? 9.094 -7.375 -16.828 1 94.5 14 GLU B N 1
ATOM 1492 C CA . GLU B 1 14 ? 8.094 -6.402 -16.391 1 94.5 14 GLU B CA 1
ATOM 1493 C C . GLU B 1 14 ? 7.371 -6.879 -15.133 1 94.5 14 GLU B C 1
ATOM 1495 O O . GLU B 1 14 ? 7.129 -6.094 -14.219 1 94.5 14 GLU B O 1
ATOM 1500 N N . LEU B 1 15 ? 7.109 -8.125 -15.117 1 92.31 15 LEU B N 1
ATOM 1501 C CA . LEU B 1 15 ? 6.418 -8.703 -13.969 1 92.31 15 LEU B CA 1
ATOM 1502 C C . LEU B 1 15 ? 7.312 -8.688 -12.734 1 92.31 15 LEU B C 1
ATOM 1504 O O . LEU B 1 15 ? 6.84 -8.438 -11.625 1 92.31 15 LEU B O 1
ATOM 1508 N N . ASP B 1 16 ? 8.578 -8.953 -12.914 1 90.81 16 ASP B N 1
ATOM 1509 C CA . ASP B 1 16 ? 9.523 -8.922 -11.805 1 90.81 16 ASP B CA 1
ATOM 1510 C C . ASP B 1 16 ? 9.641 -7.52 -11.219 1 90.81 16 ASP B C 1
ATOM 1512 O O . ASP B 1 16 ? 9.711 -7.352 -10 1 90.81 16 ASP B O 1
ATOM 1516 N N . ILE B 1 17 ? 9.656 -6.574 -12.055 1 92.69 17 ILE B N 1
ATOM 1517 C CA . ILE B 1 17 ? 9.719 -5.188 -11.609 1 92.69 17 ILE B CA 1
ATOM 1518 C C . ILE B 1 17 ? 8.453 -4.828 -10.844 1 92.69 17 ILE B C 1
ATOM 1520 O O . ILE B 1 17 ? 8.508 -4.195 -9.789 1 92.69 17 ILE B O 1
ATOM 1524 N N . TRP B 1 18 ? 7.297 -5.262 -11.336 1 94.06 18 TRP B N 1
ATOM 1525 C CA . TRP B 1 18 ? 6.02 -5.031 -10.672 1 94.06 18 TRP B CA 1
ATOM 1526 C C . TRP B 1 18 ? 6.008 -5.656 -9.281 1 94.06 18 TRP B C 1
ATOM 1528 O O . TRP B 1 18 ? 5.707 -4.984 -8.297 1 94.06 18 TRP B O 1
ATOM 1538 N N . ARG B 1 19 ? 6.371 -6.848 -9.195 1 88.69 19 ARG B N 1
ATOM 1539 C CA . ARG B 1 19 ? 6.352 -7.574 -7.93 1 88.69 19 ARG B CA 1
ATOM 1540 C C . ARG B 1 19 ? 7.301 -6.938 -6.918 1 88.69 19 ARG B C 1
ATOM 1542 O O . ARG B 1 19 ? 6.918 -6.695 -5.77 1 88.69 19 ARG B O 1
ATOM 1549 N N . GLY B 1 20 ? 8.516 -6.723 -7.379 1 89.69 20 GLY B N 1
ATOM 1550 C CA . GLY B 1 20 ? 9.461 -6.059 -6.5 1 89.69 20 GLY B CA 1
ATOM 1551 C C . GLY B 1 20 ? 8.977 -4.711 -6 1 89.69 20 GLY B C 1
ATOM 1552 O O . GLY B 1 20 ? 9.148 -4.383 -4.824 1 89.69 20 GLY B O 1
ATOM 1553 N N . HIS B 1 21 ? 8.43 -4.008 -6.918 1 91.38 21 HIS B N 1
ATOM 1554 C CA . HIS B 1 21 ? 7.969 -2.666 -6.586 1 91.38 21 HIS B CA 1
ATOM 1555 C C . HIS B 1 21 ? 6.844 -2.709 -5.559 1 91.38 21 HIS B C 1
ATOM 1557 O O . HIS B 1 21 ? 6.91 -2.031 -4.531 1 91.38 21 HIS B O 1
ATOM 1563 N N . ILE B 1 22 ? 5.832 -3.508 -5.738 1 90.44 22 ILE B N 1
ATOM 1564 C CA . ILE B 1 22 ? 4.664 -3.533 -4.863 1 90.44 22 ILE B CA 1
ATOM 1565 C C . ILE B 1 22 ? 5.047 -4.129 -3.512 1 90.44 22 ILE B C 1
ATOM 1567 O O . ILE B 1 22 ? 4.645 -3.613 -2.465 1 90.44 22 ILE B O 1
ATOM 1571 N N . GLU B 1 23 ? 5.82 -5.191 -3.508 1 87.69 23 GLU B N 1
ATOM 1572 C CA . GLU B 1 23 ? 6.234 -5.816 -2.254 1 87.69 23 GLU B CA 1
ATOM 1573 C C . GLU B 1 23 ? 7.078 -4.859 -1.413 1 87.69 23 GLU B C 1
ATOM 1575 O O . GLU B 1 23 ? 6.879 -4.75 -0.202 1 87.69 23 GLU B O 1
ATOM 1580 N N . THR B 1 24 ? 8.008 -4.246 -2.039 1 90.94 24 THR B N 1
ATOM 1581 C CA . THR B 1 24 ? 8.891 -3.332 -1.325 1 90.94 24 THR B CA 1
ATOM 1582 C C . THR B 1 24 ? 8.109 -2.143 -0.775 1 90.94 24 THR B C 1
ATOM 1584 O O . THR B 1 24 ? 8.344 -1.708 0.354 1 90.94 24 THR B O 1
ATOM 1587 N N . TYR B 1 25 ? 7.215 -1.679 -1.55 1 90.81 25 TYR B N 1
ATOM 1588 C CA . TYR B 1 25 ? 6.398 -0.554 -1.105 1 90.81 25 TYR B CA 1
ATOM 1589 C C . TYR B 1 25 ? 5.551 -0.938 0.1 1 90.81 25 TYR B C 1
ATOM 1591 O O . TYR B 1 25 ? 5.375 -0.14 1.023 1 90.81 25 TYR B O 1
ATOM 1599 N N . ASP B 1 26 ? 4.977 -2.07 0.09 1 90.56 26 ASP B N 1
ATOM 1600 C CA . ASP B 1 26 ? 4.176 -2.545 1.214 1 90.56 26 ASP B CA 1
ATOM 1601 C C . ASP B 1 26 ? 5.004 -2.6 2.496 1 90.56 26 ASP B C 1
ATOM 1603 O O . ASP B 1 26 ? 4.539 -2.18 3.559 1 90.56 26 ASP B O 1
ATOM 1607 N N . ILE B 1 27 ? 6.168 -3.086 2.363 1 90.38 27 ILE B N 1
ATOM 1608 C CA . ILE B 1 27 ? 7.055 -3.199 3.516 1 90.38 27 ILE B CA 1
ATOM 1609 C C . ILE B 1 27 ? 7.449 -1.807 4.004 1 90.38 27 ILE B C 1
ATOM 1611 O O . ILE B 1 27 ? 7.398 -1.525 5.203 1 90.38 27 ILE B O 1
ATOM 1615 N N . LEU B 1 28 ? 7.84 -0.947 3.062 1 94.5 28 LEU B N 1
ATOM 1616 C CA . LEU B 1 28 ? 8.203 0.433 3.367 1 94.5 28 LEU B CA 1
ATOM 1617 C C . LEU B 1 28 ? 7.07 1.143 4.102 1 94.5 28 LEU B C 1
ATOM 1619 O O . LEU B 1 28 ? 7.289 1.751 5.152 1 94.5 28 LEU B O 1
ATOM 1623 N N . ARG B 1 29 ? 5.941 1.091 3.562 1 93.25 29 ARG B N 1
ATOM 1624 C CA . ARG B 1 29 ? 4.77 1.742 4.141 1 93.25 29 ARG B CA 1
ATOM 1625 C C . ARG B 1 29 ? 4.48 1.212 5.539 1 93.25 29 ARG B C 1
ATOM 1627 O O . ARG B 1 29 ? 4.227 1.988 6.461 1 93.25 29 ARG B O 1
ATOM 1634 N N . ASN B 1 30 ? 4.5 -0.04 5.727 1 91.75 30 ASN B N 1
ATOM 1635 C CA . ASN B 1 30 ? 4.246 -0.657 7.023 1 91.75 30 ASN B CA 1
ATOM 1636 C C . ASN B 1 30 ? 5.281 -0.225 8.062 1 91.75 30 ASN B C 1
ATOM 1638 O O . ASN B 1 30 ? 4.938 0.015 9.219 1 91.75 30 ASN B O 1
ATOM 1642 N N . ARG B 1 31 ? 6.512 -0.172 7.641 1 93.88 31 ARG B N 1
ATOM 1643 C CA . ARG B 1 31 ? 7.559 0.228 8.57 1 93.88 31 ARG B CA 1
ATOM 1644 C C . ARG B 1 31 ? 7.363 1.668 9.031 1 93.88 31 ARG B C 1
ATOM 1646 O O . ARG B 1 31 ? 7.492 1.968 10.227 1 93.88 31 ARG B O 1
ATOM 1653 N N . VAL B 1 32 ? 7.031 2.514 8.109 1 96.12 32 VAL B N 1
ATOM 1654 C CA . VAL B 1 32 ? 6.797 3.912 8.453 1 96.12 32 VAL B CA 1
ATOM 1655 C C . VAL B 1 32 ? 5.562 4.023 9.344 1 96.12 32 VAL B C 1
ATOM 1657 O O . VAL B 1 32 ? 5.574 4.746 10.344 1 96.12 32 VAL B O 1
ATOM 1660 N N . GLU B 1 33 ? 4.52 3.299 9.062 1 94.62 33 GLU B N 1
ATOM 1661 C CA . GLU B 1 33 ? 3.277 3.328 9.828 1 94.62 33 GLU B CA 1
ATOM 1662 C C . GLU B 1 33 ? 3.482 2.779 11.234 1 94.62 33 GLU B C 1
ATOM 1664 O O . GLU B 1 33 ? 2.955 3.33 12.203 1 94.62 33 GLU B O 1
ATOM 1669 N N . THR B 1 34 ? 4.195 1.742 11.328 1 94.38 34 THR B N 1
ATOM 1670 C CA . THR B 1 34 ? 4.465 1.136 12.625 1 94.38 34 THR B CA 1
ATOM 1671 C C . THR B 1 34 ? 5.238 2.1 13.523 1 94.38 34 THR B C 1
ATOM 1673 O O . THR B 1 34 ? 4.926 2.236 14.711 1 94.38 34 THR B O 1
ATOM 1676 N N . ARG B 1 35 ? 6.164 2.701 12.961 1 95.06 35 ARG B N 1
ATOM 1677 C CA . ARG B 1 35 ? 6.938 3.664 13.734 1 95.06 35 ARG B CA 1
ATOM 1678 C C . ARG B 1 35 ? 6.07 4.836 14.18 1 95.06 35 ARG B C 1
ATOM 1680 O O . ARG B 1 35 ? 6.16 5.285 15.32 1 95.06 35 ARG B O 1
ATOM 1687 N N . LEU B 1 36 ? 5.242 5.301 13.305 1 95.81 36 LEU B N 1
ATOM 1688 C CA . LEU B 1 36 ? 4.332 6.387 13.656 1 95.81 36 LEU B CA 1
ATOM 1689 C C . LEU B 1 36 ? 3.428 5.988 14.812 1 95.81 36 LEU B C 1
ATOM 1691 O O . LEU B 1 36 ? 3.285 6.738 15.781 1 95.81 36 LEU B O 1
ATOM 1695 N N . HIS B 1 37 ? 2.891 4.848 14.695 1 94.56 37 HIS B N 1
ATOM 1696 C CA . HIS B 1 37 ? 1.973 4.359 15.719 1 94.56 37 HIS B CA 1
ATOM 1697 C C . HIS B 1 37 ? 2.68 4.191 17.062 1 94.56 37 HIS B C 1
ATOM 1699 O O . HIS B 1 37 ? 2.154 4.594 18.094 1 94.56 37 HIS B O 1
ATOM 1705 N N . ARG B 1 38 ? 3.789 3.623 16.969 1 93.06 38 ARG B N 1
ATOM 1706 C CA . ARG B 1 38 ? 4.566 3.389 18.188 1 93.06 38 ARG B CA 1
ATOM 1707 C C . ARG B 1 38 ? 4.914 4.703 18.875 1 93.06 38 ARG B C 1
ATOM 1709 O O . ARG B 1 38 ? 4.773 4.832 20.094 1 93.06 38 ARG B O 1
ATOM 1716 N N . ASP B 1 39 ? 5.215 5.691 18.109 1 92.12 39 ASP B N 1
ATOM 1717 C CA . ASP B 1 39 ? 5.738 6.941 18.656 1 92.12 39 ASP B CA 1
ATOM 1718 C C . ASP B 1 39 ? 4.609 7.895 19.031 1 92.12 39 ASP B C 1
ATOM 1720 O O . ASP B 1 39 ? 4.805 8.805 19.844 1 92.12 39 ASP B O 1
ATOM 1724 N N . SER B 1 40 ? 3.375 7.711 18.484 1 93.75 40 SER B N 1
ATOM 1725 C CA . SER B 1 40 ? 2.393 8.781 18.656 1 93.75 40 SER B CA 1
ATOM 1726 C C . SER B 1 40 ? 0.998 8.211 18.891 1 93.75 40 SER B C 1
ATOM 1728 O O . SER B 1 40 ? 0.058 8.961 19.172 1 93.75 40 SER B O 1
ATOM 1730 N N . GLN B 1 41 ? 0.829 6.945 18.656 1 94.19 41 GLN B N 1
ATOM 1731 C CA . GLN B 1 41 ? -0.47 6.285 18.734 1 94.19 41 GLN B CA 1
ATOM 1732 C C . GLN B 1 41 ? -1.401 6.773 17.625 1 94.19 41 GLN B C 1
ATOM 1734 O O . GLN B 1 41 ? -2.617 6.582 17.703 1 94.19 41 GLN B O 1
ATOM 1739 N N . LEU B 1 42 ? -0.835 7.469 16.656 1 97 42 LEU B N 1
ATOM 1740 C CA . LEU B 1 42 ? -1.585 7.887 15.484 1 97 42 LEU B CA 1
ATOM 1741 C C . LEU B 1 42 ? -1.396 6.895 14.336 1 97 42 LEU B C 1
ATOM 1743 O O . LEU B 1 42 ? -0.293 6.387 14.125 1 97 42 LEU B O 1
ATOM 1747 N N . SER B 1 43 ? -2.453 6.66 13.594 1 95.38 43 SER B N 1
ATOM 1748 C CA . SER B 1 43 ? -2.348 5.965 12.312 1 95.38 43 SER B CA 1
ATOM 1749 C C . SER B 1 43 ? -1.978 6.926 11.195 1 95.38 43 SER B C 1
ATOM 1751 O O . SER B 1 43 ? -2.02 8.148 11.375 1 95.38 43 SER B O 1
ATOM 1753 N N . THR B 1 44 ? -1.669 6.379 10.094 1 92.75 44 THR B N 1
ATOM 1754 C CA . THR B 1 44 ? -1.41 7.207 8.922 1 92.75 44 THR B CA 1
ATOM 1755 C C . THR B 1 44 ? -2.658 7.992 8.531 1 92.75 44 THR B C 1
ATOM 1757 O O . THR B 1 44 ? -2.562 9.133 8.07 1 92.75 44 THR B O 1
ATOM 1760 N N . GLY B 1 45 ? -3.799 7.324 8.672 1 94.5 45 GLY B N 1
ATOM 1761 C CA . GLY B 1 45 ? -5.043 8.039 8.43 1 94.5 45 GLY B CA 1
ATOM 1762 C C . GLY B 1 45 ? -5.234 9.227 9.359 1 94.5 45 GLY B C 1
ATOM 1763 O O . GLY B 1 45 ? -5.617 10.312 8.914 1 94.5 45 GLY B O 1
ATOM 1764 N N . ASP B 1 46 ? -4.984 8.969 10.609 1 97 46 ASP B N 1
ATOM 1765 C CA . ASP B 1 46 ? -5.039 10.062 11.578 1 97 46 ASP B CA 1
ATOM 1766 C C . ASP B 1 46 ? -4.133 11.219 11.148 1 97 46 ASP B C 1
ATOM 1768 O O . ASP B 1 46 ? -4.562 12.375 11.133 1 97 46 ASP B O 1
ATOM 1772 N N . TYR B 1 47 ? -2.979 10.852 10.852 1 95.38 47 TYR B N 1
ATOM 1773 C CA . TYR B 1 47 ? -1.958 11.844 10.523 1 95.38 47 TYR B CA 1
ATOM 1774 C C . TYR B 1 47 ? -2.375 12.672 9.312 1 95.38 47 TYR B C 1
ATOM 1776 O O . TYR B 1 47 ? -2.215 13.898 9.312 1 95.38 47 TYR B O 1
ATOM 1784 N N . ARG B 1 48 ? -2.869 12.07 8.328 1 93 48 ARG B N 1
ATOM 1785 C CA . ARG B 1 48 ? -3.299 12.766 7.117 1 93 48 ARG B CA 1
ATOM 1786 C C . ARG B 1 48 ? -4.422 13.75 7.422 1 93 48 ARG B C 1
ATOM 1788 O O . ARG B 1 48 ? -4.418 14.875 6.922 1 93 48 ARG B O 1
ATOM 1795 N N . VAL B 1 49 ? -5.301 13.344 8.18 1 96.94 49 VAL B N 1
ATOM 1796 C CA . VAL B 1 49 ? -6.414 14.211 8.562 1 96.94 49 VAL B CA 1
ATOM 1797 C C . VAL B 1 49 ? -5.895 15.391 9.375 1 96.94 49 VAL B C 1
ATOM 1799 O O . VAL B 1 49 ? -6.23 16.547 9.094 1 96.94 49 VAL B O 1
ATOM 1802 N N . LEU B 1 50 ? -5.078 15.117 10.359 1 97.62 50 LEU B N 1
ATOM 1803 C CA . LEU B 1 50 ? -4.562 16.156 11.242 1 97.62 50 LEU B CA 1
ATOM 1804 C C . LEU B 1 50 ? -3.68 17.125 10.469 1 97.62 50 LEU B C 1
ATOM 1806 O O . LEU B 1 50 ? -3.689 18.328 10.742 1 97.62 50 LEU B O 1
ATOM 1810 N N . LEU B 1 51 ? -2.932 16.625 9.578 1 94.19 51 LEU B N 1
ATOM 1811 C CA . LEU B 1 51 ? -2.109 17.469 8.727 1 94.19 51 LEU B CA 1
ATOM 1812 C C . LEU B 1 51 ? -2.979 18.438 7.922 1 94.19 51 LEU B C 1
ATOM 1814 O O . LEU B 1 51 ? -2.729 19.641 7.91 1 94.19 51 LEU B O 1
ATOM 1818 N N . ALA B 1 52 ? -3.955 17.938 7.305 1 94.12 52 ALA B N 1
ATOM 1819 C CA . ALA B 1 52 ? -4.859 18.766 6.508 1 94.12 52 ALA B CA 1
ATOM 1820 C C . ALA B 1 52 ? -5.504 19.859 7.359 1 94.12 52 ALA B C 1
ATOM 1822 O O . ALA B 1 52 ? -5.57 21.016 6.949 1 94.12 52 ALA B O 1
ATOM 1823 N N . LEU B 1 53 ? -5.934 19.5 8.516 1 97.44 53 LEU B N 1
ATOM 1824 C CA . LEU B 1 53 ? -6.598 20.438 9.398 1 97.44 53 LEU B CA 1
ATOM 1825 C C . LEU B 1 53 ? -5.605 21.469 9.938 1 97.44 53 LEU B C 1
ATOM 1827 O O . LEU B 1 53 ? -5.949 22.641 10.109 1 97.44 53 LEU B O 1
ATOM 1831 N N . SER B 1 54 ? -4.473 21 10.266 1 95.94 54 SER B N 1
ATOM 1832 C CA . SER B 1 54 ? -3.449 21.891 10.805 1 95.94 54 SER B CA 1
ATOM 1833 C C . SER B 1 54 ? -3.104 23 9.805 1 95.94 54 SER B C 1
ATOM 1835 O O . SER B 1 54 ? -2.736 24.109 10.203 1 95.94 54 SER B O 1
ATOM 1837 N N . GLU B 1 55 ? -3.236 22.734 8.57 1 92.62 55 GLU B N 1
ATOM 1838 C CA . GLU B 1 55 ? -2.875 23.688 7.52 1 92.62 55 GLU B CA 1
ATOM 1839 C C . GLU B 1 55 ? -4.074 24.531 7.098 1 92.62 55 GLU B C 1
ATOM 1841 O O . GLU B 1 55 ? -3.92 25.531 6.398 1 92.62 55 GLU B O 1
ATOM 1846 N N . ALA B 1 56 ? -5.195 24.109 7.48 1 94.62 56 ALA B N 1
ATOM 1847 C CA . ALA B 1 56 ? -6.422 24.797 7.086 1 94.62 56 ALA B CA 1
ATOM 1848 C C . ALA B 1 56 ? -6.609 26.094 7.871 1 94.62 56 ALA B C 1
ATOM 1850 O O . ALA B 1 56 ? -6.148 26.203 9.008 1 94.62 56 ALA B O 1
ATOM 1851 N N . GLU B 1 57 ? -7.309 26.984 7.223 1 92.25 57 GLU B N 1
ATOM 1852 C CA . GLU B 1 57 ? -7.703 28.188 7.938 1 92.25 57 GLU B CA 1
ATOM 1853 C C . GL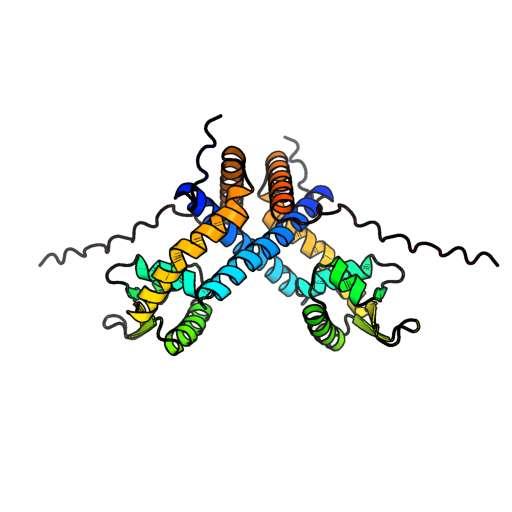U B 1 57 ? -8.555 27.859 9.156 1 92.25 57 GLU B C 1
ATOM 1855 O O . GLU B 1 57 ? -9.492 27.062 9.062 1 92.25 57 GLU B O 1
ATOM 1860 N N . ASP B 1 58 ? -8.148 28.391 10.297 1 93.31 58 ASP B N 1
ATOM 1861 C CA . ASP B 1 58 ? -8.844 28.25 11.57 1 93.31 58 ASP B CA 1
ATOM 1862 C C . ASP B 1 58 ? -8.883 26.781 12 1 93.31 58 ASP B C 1
ATOM 1864 O O . ASP B 1 58 ? -9.734 26.391 12.805 1 93.31 58 ASP B O 1
ATOM 1868 N N . HIS B 1 59 ? -8.156 25.906 11.336 1 97.12 59 HIS B N 1
ATOM 1869 C CA . HIS B 1 59 ? -8.023 24.5 11.68 1 97.12 59 HIS B CA 1
ATOM 1870 C C . HIS B 1 59 ? -9.359 23.766 11.531 1 97.12 59 HIS B C 1
ATOM 1872 O O . HIS B 1 59 ? -9.703 22.922 12.359 1 97.12 59 HIS B O 1
ATOM 1878 N N . THR B 1 60 ? -10.031 24.234 10.523 1 95.88 60 THR B N 1
ATOM 1879 C CA . THR B 1 60 ? -11.359 23.719 10.25 1 95.88 60 THR B CA 1
ATOM 1880 C C . THR B 1 60 ? -11.555 23.469 8.758 1 95.88 60 THR B C 1
ATOM 1882 O O . THR B 1 60 ? -11.117 24.281 7.934 1 95.88 60 THR B O 1
ATOM 1885 N N . LEU B 1 61 ? -12.18 22.328 8.445 1 96.31 61 LEU B N 1
ATOM 1886 C CA . LEU B 1 61 ? -12.562 22.031 7.066 1 96.31 61 LEU B CA 1
ATOM 1887 C C . LEU B 1 61 ? -13.93 21.375 7.016 1 96.31 61 LEU B C 1
ATOM 1889 O O . LEU B 1 61 ? -14.289 20.609 7.906 1 96.31 61 LEU B O 1
ATOM 1893 N N . ARG B 1 62 ? -14.609 21.703 5.898 1 94.88 62 ARG B N 1
ATOM 1894 C CA . ARG B 1 62 ? -15.797 20.891 5.621 1 94.88 62 ARG B CA 1
ATOM 1895 C C . ARG B 1 62 ? -15.422 19.438 5.371 1 94.88 62 ARG B C 1
ATOM 1897 O O . ARG B 1 62 ? -14.398 19.156 4.734 1 94.88 62 ARG B O 1
ATOM 1904 N N . SER B 1 63 ? -16.328 18.594 5.859 1 94.88 63 SER B N 1
ATOM 1905 C CA . SER B 1 63 ? -16.062 17.172 5.703 1 94.88 63 SER B CA 1
ATOM 1906 C C . SER B 1 63 ? -15.836 16.812 4.238 1 94.88 63 SER B C 1
ATOM 1908 O O . SER B 1 63 ? -14.938 16.031 3.916 1 94.88 63 SER B O 1
ATOM 1910 N N . SER B 1 64 ? -16.594 17.375 3.355 1 93.19 64 SER B N 1
ATOM 1911 C CA . SER B 1 64 ? -16.469 17.094 1.931 1 93.19 64 SER B CA 1
ATOM 1912 C C . SER B 1 64 ? -15.141 17.609 1.379 1 93.19 64 SER B C 1
ATOM 1914 O O . SER B 1 64 ? -14.492 16.922 0.579 1 93.19 64 SER B O 1
ATOM 1916 N N . THR B 1 65 ? -14.703 18.766 1.8 1 93.75 65 THR B N 1
ATOM 1917 C CA . THR B 1 65 ? -13.43 19.344 1.388 1 93.75 65 THR B CA 1
ATOM 1918 C C . THR B 1 65 ? -12.266 18.5 1.912 1 93.75 65 THR B C 1
ATOM 1920 O O . THR B 1 65 ? -11.297 18.266 1.191 1 93.75 65 THR B O 1
ATOM 1923 N N . LEU B 1 66 ? -12.414 18.125 3.127 1 95.38 66 LEU B N 1
ATOM 1924 C CA . LEU B 1 66 ? -11.391 17.281 3.746 1 95.38 66 LEU B CA 1
ATOM 1925 C C . LEU B 1 66 ? -11.234 15.969 2.998 1 95.38 66 LEU B C 1
ATOM 1927 O O . LEU B 1 66 ? -10.117 15.555 2.674 1 95.38 66 LEU B O 1
ATOM 1931 N N . ALA B 1 67 ? -12.297 15.336 2.645 1 94.25 67 ALA B N 1
ATOM 1932 C CA . ALA B 1 67 ? -12.273 14.078 1.903 1 94.25 67 ALA B CA 1
ATOM 1933 C C . ALA B 1 67 ? -11.586 14.25 0.554 1 94.25 67 ALA B C 1
ATOM 1935 O O . ALA B 1 67 ? -10.727 13.445 0.184 1 94.25 67 ALA B O 1
ATOM 1936 N N . ALA B 1 68 ? -11.93 15.305 -0.139 1 88.5 68 ALA B N 1
ATOM 1937 C CA . ALA B 1 68 ? -11.328 15.602 -1.438 1 88.5 68 ALA B CA 1
ATOM 1938 C C . ALA B 1 68 ? -9.836 15.875 -1.304 1 88.5 68 ALA B C 1
ATOM 1940 O O . ALA B 1 68 ? -9.031 15.391 -2.109 1 88.5 68 ALA B O 1
ATOM 1941 N N . HIS B 1 69 ? -9.516 16.594 -0.254 1 87.31 69 HIS B N 1
ATOM 1942 C CA . HIS B 1 69 ? -8.125 16.984 -0.019 1 87.31 69 HIS B CA 1
ATOM 1943 C C . HIS B 1 69 ? -7.242 15.758 0.212 1 87.31 69 HIS B C 1
ATOM 1945 O O . HIS B 1 69 ? -6.109 15.703 -0.275 1 87.31 69 HIS B O 1
ATOM 1951 N N . ILE B 1 70 ? -7.734 14.758 0.894 1 87.94 70 ILE B N 1
ATOM 1952 C CA . ILE B 1 70 ? -6.891 13.609 1.215 1 87.94 70 ILE B CA 1
ATOM 1953 C C . ILE B 1 70 ? -7.25 12.438 0.309 1 87.94 70 ILE B C 1
ATOM 1955 O O . ILE B 1 70 ? -6.801 11.312 0.534 1 87.94 70 ILE B O 1
ATOM 1959 N N . GLU B 1 71 ? -8.188 12.656 -0.641 1 82.12 71 GLU B N 1
ATOM 1960 C CA . GLU B 1 71 ? -8.562 11.727 -1.698 1 82.12 71 GLU B CA 1
ATOM 1961 C C . GLU B 1 71 ? -9.172 10.445 -1.118 1 82.12 71 GLU B C 1
ATOM 1963 O O . GLU B 1 71 ? -8.781 9.344 -1.501 1 82.12 71 GLU B O 1
ATOM 1968 N N . TRP B 1 72 ? -10.102 10.641 -0.158 1 88.69 72 TRP B N 1
ATOM 1969 C CA . TRP B 1 72 ? -10.875 9.539 0.408 1 88.69 72 TRP B CA 1
ATOM 1970 C C . TRP B 1 72 ? -12.336 9.633 -0.008 1 88.69 72 TRP B C 1
ATOM 1972 O O . TRP B 1 72 ? -12.844 10.719 -0.293 1 88.69 72 TRP B O 1
ATOM 1982 N N . GLU B 1 73 ? -12.914 8.461 -0.038 1 89.75 73 GLU B N 1
ATOM 1983 C CA . GLU B 1 73 ? -14.375 8.461 -0.115 1 89.75 73 GLU B CA 1
ATOM 1984 C C . GLU B 1 73 ? -14.992 9.047 1.149 1 89.75 73 GLU B C 1
ATOM 1986 O O . GLU B 1 73 ? -14.5 8.82 2.254 1 89.75 73 GLU B O 1
ATOM 1991 N N . ARG B 1 74 ? -16.078 9.719 0.96 1 93.75 74 ARG B N 1
ATOM 1992 C CA . ARG B 1 74 ? -16.75 10.383 2.078 1 93.75 74 ARG B CA 1
ATOM 1993 C C . ARG B 1 74 ? -17.125 9.383 3.16 1 93.75 74 ARG B C 1
ATOM 1995 O O . ARG B 1 74 ? -17.031 9.672 4.352 1 93.75 74 ARG B O 1
ATOM 2002 N N . SER B 1 75 ? -17.578 8.273 2.748 1 94.94 75 SER B N 1
ATOM 2003 C CA . SER B 1 75 ? -17.984 7.254 3.711 1 94.94 75 SER B CA 1
ATOM 2004 C C . SER B 1 75 ? -16.797 6.781 4.547 1 94.94 75 SER B C 1
ATOM 2006 O O . SER B 1 75 ? -16.922 6.609 5.762 1 94.94 75 SER B O 1
ATOM 2008 N N . ARG B 1 76 ? -15.609 6.59 3.945 1 93.19 76 ARG B N 1
ATOM 2009 C CA . ARG B 1 76 ? -14.383 6.203 4.648 1 93.19 76 ARG B CA 1
ATOM 2010 C C . ARG B 1 76 ? -13.961 7.273 5.645 1 93.19 76 ARG B C 1
ATOM 2012 O O . ARG B 1 76 ? -13.594 6.965 6.777 1 93.19 76 ARG B O 1
ATOM 2019 N N . LEU B 1 77 ? -14.062 8.438 5.207 1 96.62 77 LEU B N 1
ATOM 2020 C CA . LEU B 1 77 ? -13.68 9.539 6.086 1 96.62 77 LEU B CA 1
ATOM 2021 C C . LEU B 1 77 ? -14.609 9.617 7.293 1 96.62 77 LEU B C 1
ATOM 2023 O O . LEU B 1 77 ? -14.156 9.789 8.422 1 96.62 77 LEU B O 1
ATOM 2027 N N . SER B 1 78 ? -15.891 9.539 6.992 1 96.44 78 SER B N 1
ATOM 2028 C CA . SER B 1 78 ? -16.875 9.633 8.07 1 96.44 78 SER B CA 1
ATOM 2029 C C . SER B 1 78 ? -16.578 8.609 9.164 1 96.44 78 SER B C 1
ATOM 2031 O O . SER B 1 78 ? -16.562 8.945 10.352 1 96.44 78 SER B O 1
ATOM 2033 N N . GLY B 1 79 ? -16.375 7.41 8.766 1 97 79 GLY B N 1
ATOM 2034 C CA . GLY B 1 79 ? -16.031 6.371 9.727 1 97 79 GLY B CA 1
ATOM 2035 C C . GLY B 1 79 ? -14.75 6.648 10.484 1 97 79 GLY B C 1
ATOM 2036 O O . GLY B 1 79 ? -14.672 6.434 11.695 1 97 79 GLY B O 1
ATOM 2037 N N . HIS B 1 80 ? -13.82 7.102 9.828 1 97.69 80 HIS B N 1
ATOM 2038 C CA . HIS B 1 80 ? -12.523 7.398 10.43 1 97.69 80 HIS B CA 1
ATOM 2039 C C . HIS B 1 80 ? -12.633 8.555 11.414 1 97.69 80 HIS B C 1
ATOM 2041 O O . HIS B 1 80 ? -12.078 8.492 12.516 1 97.69 80 HIS B O 1
ATOM 2047 N N . LEU B 1 81 ? -13.367 9.539 11.039 1 97.94 81 LEU B N 1
ATOM 2048 C CA . LEU B 1 81 ? -13.562 10.695 11.906 1 97.94 81 LEU B CA 1
ATOM 2049 C C . LEU B 1 81 ? -14.258 10.281 13.203 1 97.94 81 LEU B C 1
ATOM 2051 O O . LEU B 1 81 ? -13.961 10.82 14.273 1 97.94 81 LEU B O 1
ATOM 2055 N N . GLY B 1 82 ? -15.266 9.43 13.023 1 97.62 82 GLY B N 1
ATOM 2056 C CA . GLY B 1 82 ? -15.922 8.93 14.227 1 97.62 82 GLY B CA 1
ATOM 2057 C C . GLY B 1 82 ? -14.953 8.352 15.234 1 97.62 82 GLY B C 1
ATOM 2058 O O . GLY B 1 82 ? -15.055 8.633 16.438 1 97.62 82 GLY B O 1
ATOM 2059 N N . ARG B 1 83 ? -13.977 7.637 14.812 1 97.94 83 ARG B N 1
ATOM 2060 C CA . ARG B 1 83 ? -12.961 7.039 15.68 1 97.94 83 ARG B CA 1
ATOM 2061 C C . ARG B 1 83 ? -12.039 8.109 16.25 1 97.94 83 ARG B C 1
ATOM 2063 O O . ARG B 1 83 ? -11.648 8.031 17.422 1 97.94 83 ARG B O 1
ATOM 2070 N N . MET B 1 84 ? -11.742 9.047 15.484 1 98.25 84 MET B N 1
ATOM 2071 C CA . MET B 1 84 ? -10.859 10.125 15.93 1 98.25 84 MET B CA 1
ATOM 2072 C C . MET B 1 84 ? -11.555 10.984 16.984 1 98.25 84 MET B C 1
ATOM 2074 O O . MET B 1 84 ? -10.914 11.445 17.938 1 98.25 84 MET B O 1
ATOM 2078 N N . GLU B 1 85 ? -12.797 11.195 16.734 1 98.12 85 GLU B N 1
ATOM 2079 C CA . GLU B 1 85 ? -13.578 11.969 17.688 1 98.12 85 GLU B CA 1
ATOM 2080 C C . GLU B 1 85 ? -13.617 11.289 19.062 1 98.12 85 GLU B C 1
ATOM 2082 O O . GLU B 1 85 ? -13.492 11.953 20.094 1 98.12 85 GLU B O 1
ATOM 2087 N N . LYS B 1 86 ? -13.82 10.047 19.031 1 98 86 LYS B N 1
ATOM 2088 C CA . LYS B 1 86 ? -13.852 9.281 20.266 1 98 86 LYS B CA 1
ATOM 2089 C C . LYS B 1 86 ? -12.531 9.406 21.031 1 98 86 LYS B C 1
ATOM 2091 O O . LYS B 1 86 ? -12.508 9.352 22.266 1 98 86 LYS B O 1
ATOM 2096 N N . ARG B 1 87 ? -11.414 9.695 20.359 1 97.62 87 ARG B N 1
ATOM 2097 C CA . ARG B 1 87 ? -10.094 9.82 20.953 1 97.62 87 ARG B CA 1
ATOM 2098 C C . ARG B 1 87 ? -9.766 11.281 21.25 1 97.62 87 ARG B C 1
ATOM 2100 O O . ARG B 1 87 ? -8.672 11.602 21.703 1 97.62 87 ARG B O 1
ATOM 2107 N N . GLY B 1 88 ? -10.711 12.125 20.906 1 98.19 88 GLY B N 1
ATOM 2108 C CA . GLY B 1 88 ? -10.578 13.539 21.234 1 98.19 88 GLY B CA 1
ATOM 2109 C C . GLY B 1 88 ? -9.672 14.297 20.281 1 98.19 88 GLY B C 1
ATOM 2110 O O . GLY B 1 88 ? -9.266 15.422 20.578 1 98.19 88 GLY B O 1
ATOM 2111 N N . LEU B 1 89 ? -9.328 13.797 19.125 1 98.5 89 LEU B N 1
ATOM 2112 C CA . LEU B 1 89 ? -8.367 14.391 18.203 1 98.5 89 LEU B CA 1
ATOM 2113 C C . LEU B 1 89 ? -9.039 15.438 17.328 1 98.5 89 LEU B C 1
ATOM 2115 O O . LEU B 1 89 ? -8.391 16.391 16.875 1 98.5 89 LEU B O 1
ATOM 2119 N N . VAL B 1 90 ? -10.305 15.172 17.047 1 98.69 90 VAL B N 1
ATOM 2120 C CA . VAL B 1 90 ? -11.086 16.094 16.25 1 98.69 90 VAL B CA 1
ATOM 2121 C C . VAL B 1 90 ? -12.484 16.25 16.844 1 98.69 90 VAL B C 1
ATOM 2123 O O . VAL B 1 90 ? -12.883 15.461 17.703 1 98.69 90 VAL B O 1
ATOM 2126 N N . ARG B 1 91 ? -13.164 17.234 16.359 1 98.06 91 ARG B N 1
ATOM 2127 C CA . ARG B 1 91 ? -14.578 17.438 16.672 1 98.06 91 ARG B CA 1
ATOM 2128 C C . ARG B 1 91 ? -15.367 17.781 15.406 1 9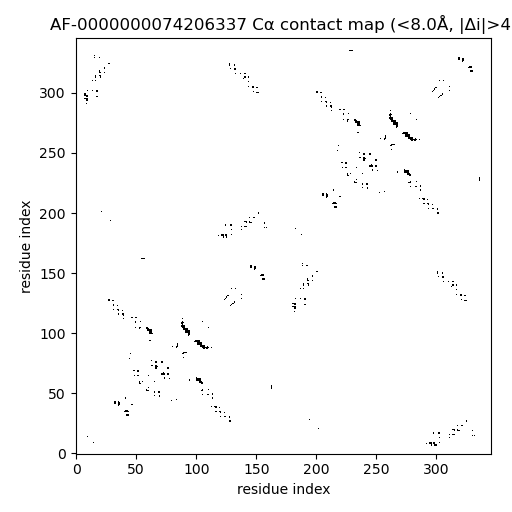8.06 91 ARG B C 1
ATOM 2130 O O . ARG B 1 91 ? -14.875 18.484 14.531 1 98.06 91 ARG B O 1
ATOM 2137 N N . ARG B 1 92 ? -16.547 17.219 15.383 1 96.06 92 ARG B N 1
ATOM 2138 C CA . ARG B 1 92 ? -17.422 17.531 14.266 1 96.06 92 ARG B CA 1
ATOM 2139 C C . ARG B 1 92 ? -18.531 18.5 14.695 1 96.06 92 ARG B C 1
ATOM 2141 O O . ARG B 1 92 ? -19.078 18.375 15.781 1 96.06 92 ARG B O 1
ATOM 2148 N N . GLU B 1 93 ? -18.734 19.453 13.852 1 94.38 93 GLU B N 1
ATOM 2149 C CA . GLU B 1 93 ? -19.766 20.438 14.102 1 94.38 93 GLU B CA 1
ATOM 2150 C C . GLU B 1 93 ? -20.672 20.625 12.883 1 94.38 93 GLU B C 1
ATOM 2152 O O . GLU B 1 93 ? -20.219 20.484 11.75 1 94.38 93 GLU B O 1
ATOM 2157 N N . PRO B 1 94 ? -21.938 20.891 13.172 1 89.5 94 PRO B N 1
ATOM 2158 C CA . PRO B 1 94 ? -22.812 21.188 12.031 1 89.5 94 PRO B CA 1
ATOM 2159 C C . PRO B 1 94 ? -22.391 22.438 11.266 1 89.5 94 PRO B C 1
ATOM 2161 O O . PRO B 1 94 ? -21.828 23.359 11.852 1 89.5 94 PRO B O 1
ATOM 2164 N N . CYS B 1 95 ? -22.516 22.344 9.984 1 79.94 95 CYS B N 1
ATOM 2165 C CA . CYS B 1 95 ? -22.234 23.516 9.156 1 79.94 95 CYS B CA 1
ATOM 2166 C C . CYS B 1 95 ? -23.438 24.453 9.117 1 79.94 95 CYS B C 1
ATOM 2168 O O . CYS B 1 95 ? -24.531 24.031 8.742 1 79.94 95 CYS B O 1
ATOM 2170 N N . ALA B 1 96 ? -23.266 25.609 9.633 1 73.5 96 ALA B N 1
ATOM 2171 C CA . ALA B 1 96 ? -24.359 26.578 9.703 1 73.5 96 ALA B CA 1
ATOM 2172 C C . ALA B 1 96 ? -24.938 26.844 8.32 1 73.5 96 ALA B C 1
ATOM 2174 O O . ALA B 1 96 ? -26.156 27.047 8.18 1 73.5 96 ALA B O 1
ATOM 2175 N N . GLU B 1 97 ? -24.125 26.844 7.375 1 72.62 97 GLU B N 1
ATOM 2176 C CA . GLU B 1 97 ? -24.516 27.266 6.031 1 72.62 97 GLU B CA 1
ATOM 2177 C C . GLU B 1 97 ? -25.094 26.094 5.242 1 72.62 97 GLU B C 1
ATOM 2179 O O . GLU B 1 97 ? -25.672 26.281 4.168 1 72.62 97 GLU B O 1
ATOM 2184 N N . ASP B 1 98 ? -24.828 24.969 5.609 1 68 98 ASP B N 1
ATOM 2185 C CA . ASP B 1 98 ? -25.281 23.766 4.91 1 68 98 ASP B CA 1
ATOM 2186 C C . ASP B 1 98 ? -25.734 22.703 5.898 1 68 98 ASP B C 1
ATOM 2188 O O . ASP B 1 98 ? -24.906 22 6.492 1 68 98 ASP B O 1
ATOM 2192 N N . ALA B 1 99 ? -27.094 22.625 6.035 1 66.88 99 ALA B N 1
ATOM 2193 C CA . ALA B 1 99 ? -27.703 21.766 7.039 1 66.88 99 ALA B CA 1
ATOM 2194 C C . ALA B 1 99 ? -27.219 20.328 6.895 1 66.88 99 ALA B C 1
ATOM 2196 O O . ALA B 1 99 ? -27.172 19.578 7.875 1 66.88 99 ALA B O 1
ATOM 2197 N N . ARG B 1 100 ? -26.688 20.031 5.684 1 67.81 100 ARG B N 1
ATOM 2198 C CA . ARG B 1 100 ? -26.312 18.641 5.453 1 67.81 100 ARG B CA 1
ATOM 2199 C C . ARG B 1 100 ? -24.797 18.453 5.566 1 67.81 100 ARG B C 1
ATOM 2201 O O . ARG B 1 100 ? -24.297 17.328 5.523 1 67.81 100 ARG B O 1
ATOM 2208 N N . GLY B 1 101 ? -24.219 19.609 5.824 1 82.88 101 GLY B N 1
ATOM 2209 C CA . GLY B 1 101 ? -22.766 19.5 5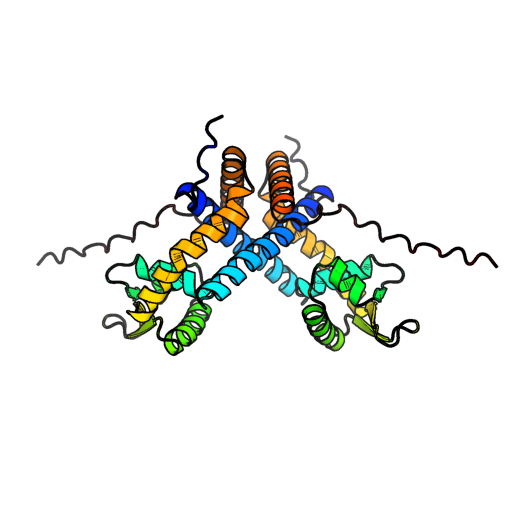.859 1 82.88 101 GLY B CA 1
ATOM 2210 C C . GLY B 1 101 ? -22.203 19.562 7.266 1 82.88 101 GLY B C 1
ATOM 2211 O O . GLY B 1 101 ? -22.891 20 8.195 1 82.88 101 GLY B O 1
ATOM 2212 N N . SER B 1 102 ? -21.172 18.859 7.438 1 91.75 102 SER B N 1
ATOM 2213 C CA . SER B 1 102 ? -20.453 18.953 8.711 1 91.75 102 SER B CA 1
ATOM 2214 C C . SER B 1 102 ? -19.062 19.531 8.531 1 91.75 102 SER B C 1
ATOM 2216 O O . SER B 1 102 ? -18.5 19.484 7.438 1 91.75 102 SER B O 1
ATOM 2218 N N . GLN B 1 103 ? -18.688 20.266 9.586 1 95.62 103 GLN B N 1
ATOM 2219 C CA . GLN B 1 103 ? -17.312 20.75 9.672 1 95.62 103 GLN B CA 1
ATOM 2220 C C . GLN B 1 103 ? -16.484 19.906 10.633 1 95.62 103 GLN B C 1
ATOM 2222 O O . GLN B 1 103 ? -17 19.453 11.656 1 95.62 103 GLN B O 1
ATOM 2227 N N . VAL B 1 104 ? -15.234 19.766 10.25 1 97.94 104 VAL B N 1
ATOM 2228 C CA . VAL B 1 104 ? -14.281 19.062 11.102 1 97.94 104 VAL B CA 1
ATOM 2229 C C . VAL B 1 104 ? -13.281 20.047 11.688 1 97.94 104 VAL B C 1
ATOM 2231 O O . VAL B 1 104 ? -12.656 20.812 10.953 1 97.94 104 VAL B O 1
ATOM 2234 N N . VAL B 1 105 ? -13.18 20 13 1 98.06 105 VAL B N 1
ATOM 2235 C CA . VAL B 1 105 ? -12.336 20.969 13.695 1 98.06 105 VAL B CA 1
ATOM 2236 C C . VAL B 1 105 ? -11.211 20.234 14.422 1 98.06 105 VAL B C 1
ATO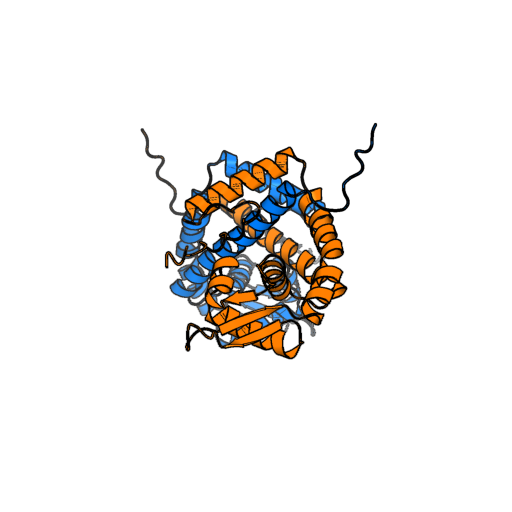M 2238 O O . VAL B 1 105 ? -11.43 19.203 15.047 1 98.06 105 VAL B O 1
ATOM 2241 N N . LEU B 1 106 ? -10.031 20.781 14.234 1 98.5 106 LEU B N 1
ATOM 2242 C CA . LEU B 1 106 ? -8.875 20.281 14.984 1 98.5 106 LEU B CA 1
ATOM 2243 C C . LEU B 1 106 ? -8.961 20.688 16.453 1 98.5 106 LEU B C 1
ATOM 2245 O O . LEU B 1 106 ? -9.055 21.875 16.766 1 98.5 106 LEU B O 1
ATOM 2249 N N . THR B 1 107 ? -8.93 19.734 17.359 1 98.5 107 THR B N 1
ATOM 2250 C CA . THR B 1 107 ? -8.953 20.062 18.781 1 98.5 107 THR B CA 1
ATOM 2251 C C . THR B 1 107 ? -7.555 20.391 19.281 1 98.5 107 THR B C 1
ATOM 2253 O O . THR B 1 107 ? -6.57 20.188 18.578 1 98.5 107 THR B O 1
ATOM 2256 N N . GLU B 1 108 ? -7.477 20.953 20.547 1 97.94 108 GLU B N 1
ATOM 2257 C CA . GLU B 1 108 ? -6.184 21.188 21.188 1 97.94 108 GLU B CA 1
ATOM 2258 C C . GLU B 1 108 ? -5.406 19.891 21.359 1 97.94 108 GLU B C 1
ATOM 2260 O O . GLU B 1 108 ? -4.199 19.844 21.109 1 97.94 108 GLU B O 1
ATOM 2265 N N . GLU B 1 109 ? -6.152 18.875 21.719 1 97.56 109 GLU B N 1
ATOM 2266 C CA . GLU B 1 109 ? -5.531 17.562 21.875 1 97.56 109 GLU B CA 1
ATOM 2267 C C . GLU B 1 109 ? -5.023 17.031 20.531 1 97.56 109 GLU B C 1
ATOM 2269 O O . GLU B 1 109 ? -3.922 16.469 20.469 1 97.56 109 GLU B O 1
ATOM 2274 N N . GLY B 1 110 ? -5.809 17.156 19.547 1 98.12 110 GLY B N 1
ATOM 2275 C CA . GLY B 1 110 ? -5.391 16.766 18.219 1 98.12 110 GLY B CA 1
ATOM 2276 C C . GLY B 1 110 ? -4.164 17.516 17.719 1 98.12 110 GLY B C 1
ATOM 2277 O O . GLY B 1 110 ? -3.254 16.906 17.141 1 98.12 110 GLY B O 1
ATOM 2278 N N . ALA B 1 111 ? -4.152 18.797 18.016 1 97.56 111 ALA B N 1
ATOM 2279 C CA . ALA B 1 111 ? -3.018 19.625 17.625 1 97.56 111 ALA B CA 1
ATOM 2280 C C . ALA B 1 111 ? -1.75 19.203 18.359 1 97.56 111 ALA B C 1
ATOM 2282 O O . ALA B 1 111 ? -0.675 19.125 17.766 1 97.56 111 ALA B O 1
ATOM 2283 N N . ARG B 1 112 ? -1.873 18.984 19.594 1 97.06 112 ARG B N 1
ATOM 2284 C CA . ARG B 1 112 ? -0.733 18.562 20.406 1 97.06 112 ARG B CA 1
ATOM 2285 C C . ARG B 1 112 ? -0.187 17.219 19.922 1 97.06 112 ARG B C 1
ATOM 2287 O O . ARG B 1 112 ? 1.025 17.062 19.766 1 97.06 112 ARG B O 1
ATOM 2294 N N . ALA B 1 113 ? -1.08 16.312 19.672 1 96.56 113 ALA B N 1
ATOM 2295 C CA . ALA B 1 113 ? -0.676 14.992 19.172 1 96.56 113 ALA B CA 1
ATOM 2296 C C . ALA B 1 113 ? 0.022 15.094 17.828 1 96.56 113 ALA B C 1
ATOM 2298 O O . ALA B 1 113 ? 1.046 14.453 17.594 1 96.56 113 ALA B O 1
ATOM 2299 N N . PHE B 1 114 ? -0.512 15.875 17.016 1 96.5 114 PHE B N 1
ATOM 2300 C CA . PHE B 1 114 ? 0.057 16.094 15.695 1 96.5 114 PHE B CA 1
ATOM 2301 C C . PHE B 1 114 ? 1.454 16.688 15.797 1 96.5 114 PHE B C 1
ATOM 2303 O O . PHE B 1 114 ? 2.398 16.188 15.188 1 96.5 114 PHE B O 1
ATOM 2310 N N . HIS B 1 115 ? 1.572 17.719 16.516 1 95.44 115 HIS B N 1
ATOM 2311 C CA . HIS B 1 115 ? 2.857 18.391 16.656 1 95.44 115 HIS B CA 1
ATOM 2312 C C . HIS B 1 115 ? 3.908 17.469 17.25 1 95.44 115 HIS B C 1
ATOM 2314 O O . HIS B 1 115 ? 5.055 17.438 16.797 1 95.44 115 HIS B O 1
ATOM 2320 N N . ALA B 1 116 ? 3.5 16.719 18.219 1 95.38 116 ALA B N 1
ATOM 2321 C CA . ALA B 1 116 ? 4.422 15.812 18.891 1 95.38 116 ALA B CA 1
ATOM 2322 C C . ALA B 1 116 ? 4.883 14.703 17.953 1 95.38 116 ALA B C 1
ATOM 2324 O O . ALA B 1 116 ? 5.977 14.156 18.109 1 95.38 116 ALA B O 1
ATOM 2325 N N . SER B 1 117 ? 4.094 14.352 16.969 1 96.31 117 SER B N 1
ATOM 2326 C CA . SER B 1 117 ? 4.383 13.227 16.078 1 96.31 117 SER B CA 1
ATOM 2327 C C . SER B 1 117 ? 5.164 13.664 14.852 1 96.31 117 SER B C 1
ATOM 2329 O O . SER B 1 117 ? 5.742 12.836 14.148 1 96.31 117 SER B O 1
ATOM 2331 N N . THR B 1 118 ? 5.148 14.922 14.562 1 93.5 118 THR B N 1
ATOM 2332 C CA . THR B 1 118 ? 5.586 15.438 13.273 1 93.5 118 THR B CA 1
ATOM 2333 C C . THR B 1 118 ? 7.07 15.164 13.055 1 93.5 118 THR B C 1
ATOM 2335 O O . THR B 1 118 ? 7.453 14.523 12.07 1 93.5 118 THR B O 1
ATOM 2338 N N . VAL B 1 119 ? 7.93 15.609 14.016 1 93.56 119 VAL B N 1
ATOM 2339 C CA . VAL B 1 119 ? 9.375 15.508 13.828 1 93.56 119 VAL B CA 1
ATOM 2340 C C . VAL B 1 119 ? 9.781 14.039 13.758 1 93.56 119 VAL B C 1
ATOM 2342 O O . VAL B 1 119 ? 10.445 13.617 12.812 1 93.56 119 VAL B O 1
ATOM 2345 N N . PRO B 1 120 ? 9.32 13.203 14.695 1 95.19 120 PRO B N 1
ATOM 2346 C CA . PRO B 1 120 ? 9.672 11.781 14.586 1 95.19 120 PRO B CA 1
ATOM 2347 C C . PRO B 1 120 ? 9.195 11.148 13.281 1 95.19 120 PRO B C 1
ATOM 2349 O O . PRO B 1 120 ? 9.883 10.297 12.719 1 95.19 120 PRO B O 1
ATOM 2352 N N . HIS B 1 121 ? 8.086 11.516 12.844 1 95.81 121 HIS B N 1
ATOM 2353 C CA . HIS B 1 121 ? 7.539 10.969 11.609 1 95.81 121 HIS B CA 1
ATOM 2354 C C . HIS B 1 121 ? 8.383 11.375 10.406 1 95.81 121 HIS B C 1
ATOM 2356 O O . HIS B 1 121 ? 8.695 10.539 9.547 1 95.81 121 HIS B O 1
ATOM 2362 N N . LEU B 1 122 ? 8.75 12.625 10.344 1 95.69 122 LEU B N 1
ATOM 2363 C CA . LEU B 1 122 ? 9.594 13.117 9.258 1 95.69 122 LEU B CA 1
ATOM 2364 C C . LEU B 1 122 ? 10.961 12.438 9.281 1 95.69 122 LEU B C 1
ATOM 2366 O O . LEU B 1 122 ? 11.516 12.117 8.227 1 95.69 122 LEU B O 1
ATOM 2370 N N . GLN B 1 123 ? 11.438 12.227 10.477 1 96.56 123 GLN B N 1
ATOM 2371 C CA . GLN B 1 123 ? 12.711 11.523 10.609 1 96.56 123 GLN B CA 1
ATOM 2372 C C . GLN B 1 123 ? 12.602 10.086 10.094 1 96.56 123 GLN B C 1
ATOM 2374 O O . GLN B 1 123 ? 13.531 9.578 9.461 1 96.56 123 GLN B O 1
ATOM 2379 N N . ALA B 1 124 ? 11.516 9.484 10.375 1 96.69 124 ALA B N 1
ATOM 2380 C CA . ALA B 1 124 ? 11.297 8.117 9.891 1 96.69 124 ALA B CA 1
ATOM 2381 C C . ALA B 1 124 ? 11.258 8.078 8.367 1 96.69 124 ALA B C 1
ATOM 2383 O O . ALA B 1 124 ? 11.875 7.203 7.75 1 96.69 124 ALA B O 1
ATOM 2384 N N . ILE B 1 125 ? 10.602 9.023 7.797 1 96.62 125 ILE B N 1
ATOM 2385 C CA . ILE B 1 125 ? 10.516 9.109 6.344 1 96.62 125 ILE B CA 1
ATOM 2386 C C . ILE B 1 125 ? 11.906 9.32 5.754 1 96.62 125 ILE B C 1
ATOM 2388 O O . ILE B 1 125 ? 12.266 8.68 4.766 1 96.62 125 ILE B O 1
ATOM 2392 N N . LYS B 1 126 ? 12.648 10.219 6.344 1 97.5 126 LYS B N 1
ATOM 2393 C CA . LYS B 1 126 ? 14.016 10.477 5.898 1 97.5 126 LYS B CA 1
ATOM 2394 C C . LYS B 1 126 ? 14.859 9.211 5.941 1 97.5 126 LYS B C 1
ATOM 2396 O O . LYS B 1 126 ? 15.492 8.844 4.949 1 97.5 126 LYS B O 1
ATOM 2401 N N . GLU B 1 127 ? 14.805 8.523 7.059 1 96.94 127 GLU B N 1
ATOM 2402 C CA . GLU B 1 127 ? 15.664 7.371 7.324 1 96.94 127 GLU B CA 1
ATOM 2403 C C . GLU B 1 127 ? 15.25 6.168 6.48 1 96.94 127 GLU B C 1
ATOM 2405 O O . GLU B 1 127 ? 16.109 5.477 5.926 1 96.94 127 GLU B O 1
ATOM 2410 N N . ILE B 1 128 ? 14.008 5.926 6.363 1 96.62 128 ILE B N 1
ATOM 2411 C CA . ILE B 1 128 ? 13.523 4.668 5.801 1 96.62 128 ILE B CA 1
ATOM 2412 C C . ILE B 1 128 ? 13.414 4.789 4.285 1 96.62 128 ILE B C 1
ATOM 2414 O O . ILE B 1 128 ? 13.633 3.814 3.561 1 96.62 128 ILE B O 1
ATOM 2418 N N . PHE B 1 129 ? 13.148 5.961 3.842 1 97.06 129 PHE B N 1
ATOM 2419 C CA . PHE B 1 129 ? 12.859 6.109 2.42 1 97.06 129 PHE B CA 1
ATOM 2420 C C . PHE B 1 129 ? 13.875 7.031 1.754 1 97.06 129 PHE B C 1
ATOM 2422 O O . PHE B 1 129 ? 14.641 6.598 0.89 1 97.06 129 PHE B O 1
ATOM 2429 N N . VAL B 1 130 ? 13.969 8.266 2.186 1 97 130 VAL B N 1
ATOM 2430 C CA . VAL B 1 130 ? 14.75 9.273 1.476 1 97 130 VAL B CA 1
ATOM 2431 C C . VAL B 1 130 ? 16.203 8.844 1.41 1 97 130 VAL B C 1
ATOM 2433 O O . VAL B 1 130 ? 16.828 8.875 0.343 1 97 130 VAL B O 1
ATOM 2436 N N . ASP B 1 131 ? 16.719 8.383 2.459 1 96.75 131 ASP B N 1
ATOM 2437 C CA . ASP B 1 131 ? 18.141 8.062 2.572 1 96.75 131 ASP B CA 1
ATOM 2438 C C . ASP B 1 131 ? 18.5 6.824 1.755 1 96.75 131 ASP B C 1
ATOM 2440 O O . ASP B 1 131 ? 19.672 6.508 1.571 1 96.75 131 ASP B O 1
ATOM 2444 N N . ALA B 1 132 ? 17.547 6.199 1.247 1 95.94 132 ALA B N 1
ATOM 2445 C CA . ALA B 1 132 ? 17.781 5.039 0.395 1 95.94 132 ALA B CA 1
ATOM 2446 C C . ALA B 1 132 ? 18.266 5.465 -0.99 1 95.94 132 ALA B C 1
ATOM 2448 O O . ALA B 1 132 ? 18.75 4.641 -1.764 1 95.94 132 ALA B O 1
ATOM 2449 N N . PHE B 1 133 ? 18.125 6.738 -1.265 1 95.31 133 PHE B N 1
ATOM 2450 C CA . PHE B 1 133 ? 18.344 7.188 -2.633 1 95.31 133 PHE B CA 1
ATOM 2451 C C . PHE B 1 133 ? 19.328 8.359 -2.664 1 95.31 133 PHE B C 1
ATOM 2453 O O . PHE B 1 133 ? 19.375 9.148 -1.721 1 95.31 133 PHE B O 1
ATOM 2460 N N . THR B 1 134 ? 20.062 8.438 -3.797 1 92.19 134 THR B N 1
ATOM 2461 C CA . THR B 1 134 ? 20.75 9.688 -4.109 1 92.19 134 THR B CA 1
ATOM 2462 C C . THR B 1 134 ? 19.766 10.742 -4.578 1 92.19 134 THR B C 1
ATOM 2464 O O . THR B 1 134 ? 18.609 10.43 -4.898 1 92.19 134 THR B O 1
ATOM 2467 N N . ASP B 1 135 ? 20.203 11.945 -4.621 1 91.75 135 ASP B N 1
ATOM 2468 C CA . ASP B 1 135 ? 19.328 13.016 -5.102 1 91.75 135 ASP B CA 1
ATOM 2469 C C . ASP B 1 135 ? 18.859 12.742 -6.527 1 91.75 135 ASP B C 1
ATOM 2471 O O . ASP B 1 135 ? 17.688 12.977 -6.852 1 91.75 135 ASP B O 1
ATOM 2475 N N . GLU B 1 136 ? 19.719 12.281 -7.309 1 89.19 136 GLU B N 1
ATOM 2476 C CA . GLU B 1 136 ? 19.391 11.969 -8.695 1 89.19 136 GLU B CA 1
ATOM 2477 C C . GLU B 1 136 ? 18.359 10.844 -8.781 1 89.19 136 GLU B C 1
ATOM 2479 O O . GLU B 1 136 ? 17.438 10.906 -9.594 1 89.19 136 GLU B O 1
ATOM 2484 N N . GLN B 1 137 ? 18.531 9.844 -7.938 1 89.25 137 GLN B N 1
ATOM 2485 C CA . GLN B 1 137 ? 17.594 8.734 -7.902 1 89.25 137 GLN B CA 1
ATOM 2486 C C . GLN B 1 137 ? 16.219 9.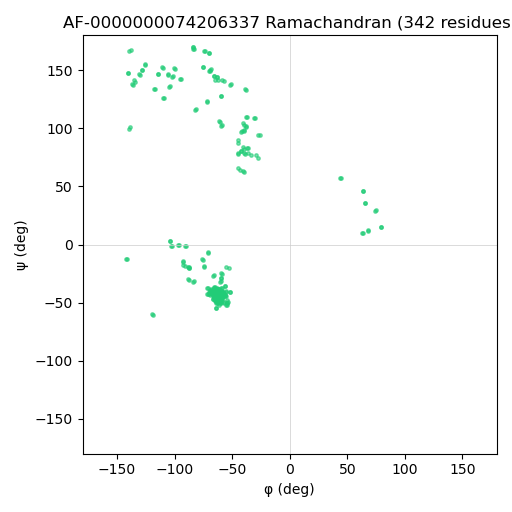195 -7.434 1 89.25 137 GLN B C 1
ATOM 2488 O O . GLN B 1 137 ? 15.188 8.727 -7.945 1 89.25 137 GLN B O 1
ATOM 2493 N N . LEU B 1 138 ? 16.188 10.086 -6.527 1 93.12 138 LEU B N 1
ATOM 2494 C CA . LEU B 1 138 ? 14.922 10.633 -6.047 1 93.12 138 LEU B CA 1
ATOM 2495 C C . LEU B 1 138 ? 14.219 11.414 -7.148 1 93.12 138 LEU B C 1
ATOM 2497 O O . LEU B 1 138 ? 12.992 11.328 -7.289 1 93.12 138 LEU B O 1
ATOM 2501 N N . ASP B 1 139 ? 14.992 12.125 -7.891 1 90.31 139 ASP B N 1
ATOM 2502 C CA . ASP B 1 139 ? 14.422 12.867 -9.008 1 90.31 139 ASP B CA 1
ATOM 2503 C C . ASP B 1 139 ? 13.773 11.922 -10.023 1 90.31 139 ASP B C 1
ATOM 2505 O O . ASP B 1 139 ? 12.664 12.188 -10.5 1 90.31 139 ASP B O 1
ATOM 2509 N N . VAL B 1 140 ? 14.406 10.883 -10.273 1 87.69 140 VAL B N 1
ATOM 2510 C CA . VAL B 1 140 ? 13.898 9.898 -11.219 1 87.69 140 VAL B CA 1
ATOM 2511 C C . VAL B 1 140 ? 12.625 9.266 -10.664 1 87.69 140 VAL B C 1
ATOM 2513 O O . VAL B 1 140 ? 11.664 9.039 -11.406 1 87.69 140 VAL B O 1
ATOM 2516 N N . LEU B 1 141 ? 12.617 9 -9.398 1 90.38 141 LEU B N 1
ATOM 2517 C CA . LEU B 1 141 ? 11.422 8.453 -8.75 1 90.38 141 LEU B CA 1
ATOM 2518 C C . LEU B 1 141 ? 10.258 9.43 -8.852 1 90.38 141 LEU B C 1
ATOM 2520 O O . LEU B 1 141 ? 9.117 9.031 -9.102 1 90.38 141 LEU B O 1
ATOM 2524 N N . GLY B 1 142 ? 10.562 10.648 -8.594 1 92.12 142 GLY B N 1
ATOM 2525 C CA . GLY B 1 142 ? 9.547 11.68 -8.758 1 92.12 142 GLY B CA 1
ATOM 2526 C C . GLY B 1 142 ? 8.977 11.742 -10.156 1 92.12 142 GLY B C 1
ATOM 2527 O O . GLY B 1 142 ? 7.762 11.859 -10.336 1 92.12 142 GLY B O 1
ATOM 2528 N N . GLU B 1 143 ? 9.836 11.641 -11.148 1 91.62 143 GLU B N 1
ATOM 2529 C CA . GLU B 1 143 ? 9.406 11.648 -12.547 1 91.62 143 GLU B CA 1
ATOM 2530 C C . GLU B 1 143 ? 8.555 10.422 -12.859 1 91.62 143 GLU B C 1
ATOM 2532 O O . GLU B 1 143 ? 7.547 10.531 -13.562 1 91.62 143 GLU B O 1
ATOM 2537 N N . ALA B 1 144 ? 8.977 9.312 -12.383 1 90.62 144 ALA B N 1
ATOM 2538 C CA . ALA B 1 144 ? 8.211 8.086 -12.586 1 90.62 144 ALA B CA 1
ATOM 2539 C C . ALA B 1 144 ? 6.824 8.188 -11.969 1 90.62 144 ALA B C 1
ATOM 2541 O O . ALA B 1 144 ? 5.836 7.754 -12.57 1 90.62 144 ALA B O 1
ATOM 2542 N N . THR B 1 145 ? 6.773 8.773 -10.812 1 92.62 145 THR B N 1
ATOM 2543 C CA . THR B 1 145 ? 5.5 8.969 -10.133 1 92.62 145 THR B CA 1
ATOM 2544 C C . THR B 1 145 ? 4.59 9.891 -10.938 1 92.62 145 THR B C 1
ATOM 2546 O O . THR B 1 145 ? 3.398 9.617 -11.094 1 92.62 145 THR B O 1
ATOM 2549 N N . THR B 1 146 ? 5.176 10.883 -11.453 1 92.31 146 THR B N 1
ATOM 2550 C CA . THR B 1 146 ? 4.422 11.828 -12.266 1 92.31 146 THR B CA 1
ATOM 2551 C C . THR B 1 146 ? 3.869 11.141 -13.516 1 92.31 146 THR B C 1
ATOM 2553 O O . THR B 1 146 ? 2.699 11.32 -13.859 1 92.31 146 THR B O 1
ATOM 2556 N N . ALA B 1 147 ? 4.691 10.375 -14.172 1 92.44 147 ALA B N 1
ATOM 2557 C CA . ALA B 1 147 ? 4.266 9.641 -15.367 1 92.44 147 ALA B CA 1
ATOM 2558 C C . ALA B 1 147 ? 3.127 8.68 -15.031 1 92.44 147 ALA B C 1
ATOM 2560 O O . ALA B 1 147 ? 2.152 8.578 -15.781 1 92.44 147 ALA B O 1
ATOM 2561 N N . LEU B 1 148 ? 3.264 7.992 -13.945 1 94.62 148 LEU B N 1
ATOM 2562 C CA . LEU B 1 148 ? 2.248 7.035 -13.531 1 94.62 148 LEU B CA 1
ATOM 2563 C C . LEU B 1 148 ? 0.935 7.738 -13.211 1 94.62 148 LEU B C 1
ATOM 2565 O O . LEU B 1 148 ? -0.138 7.266 -13.586 1 94.62 148 LEU B O 1
ATOM 2569 N N . ARG B 1 149 ? 1.018 8.859 -12.539 1 93.69 149 ARG B N 1
ATOM 2570 C CA . ARG B 1 149 ? -0.182 9.625 -12.219 1 93.69 149 ARG B CA 1
ATOM 2571 C C . ARG B 1 149 ? -0.898 10.086 -13.484 1 93.69 149 ARG B C 1
ATOM 2573 O O . ARG B 1 149 ? -2.123 9.984 -13.586 1 93.69 149 ARG B O 1
ATOM 2580 N N . ALA B 1 150 ? -0.136 10.562 -14.398 1 94.06 150 ALA B N 1
ATOM 2581 C CA . ALA B 1 150 ? -0.718 10.984 -15.672 1 94.06 150 ALA B CA 1
ATOM 2582 C C . ALA B 1 150 ? -1.394 9.812 -16.375 1 94.06 150 ALA B C 1
ATOM 2584 O O . ALA B 1 150 ? -2.5 9.945 -16.906 1 94.06 150 ALA B O 1
ATOM 2585 N N . HIS B 1 151 ? -0.721 8.719 -16.375 1 96 151 HIS B N 1
ATOM 2586 C CA . HIS B 1 151 ? -1.252 7.508 -17 1 96 151 HIS B CA 1
ATOM 2587 C C . HIS B 1 151 ? -2.562 7.082 -16.344 1 96 151 HIS B C 1
ATOM 2589 O O . HIS B 1 151 ? -3.463 6.582 -17.031 1 96 151 HIS B O 1
ATOM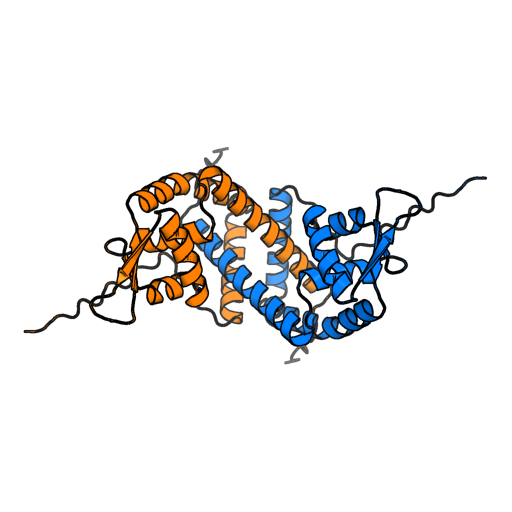 2595 N N . LEU B 1 152 ? -2.686 7.348 -15.039 1 94.88 152 LEU B N 1
ATOM 2596 C CA . LEU B 1 152 ? -3.857 6.914 -14.289 1 94.88 152 LEU B CA 1
ATOM 25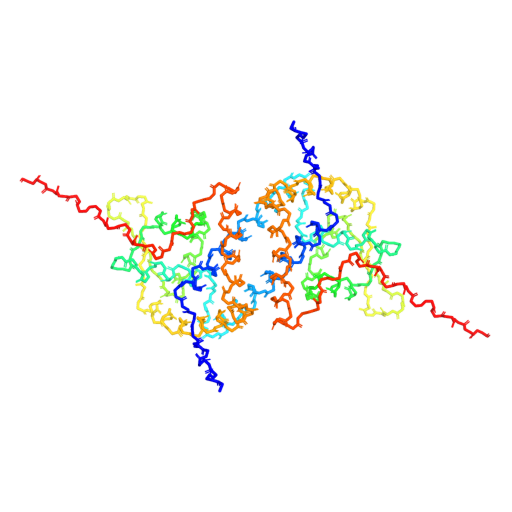97 C C . LEU B 1 152 ? -4.945 7.984 -14.312 1 94.88 152 LEU B C 1
ATOM 2599 O O . LEU B 1 152 ? -6.008 7.809 -13.711 1 94.88 152 LEU B O 1
ATOM 2603 N N . GLY B 1 153 ? -4.664 9.102 -14.953 1 93.62 153 GLY B N 1
ATOM 2604 C CA . GLY B 1 153 ? -5.645 10.172 -15.047 1 93.62 153 GLY B CA 1
ATOM 2605 C C . GLY B 1 153 ? -5.816 10.945 -13.75 1 93.62 153 GLY B C 1
ATOM 2606 O O . GLY B 1 153 ? -6.91 11.43 -13.445 1 93.62 153 GLY B O 1
ATOM 2607 N N . LEU B 1 154 ? -4.746 11.008 -12.961 1 88.38 154 LEU B N 1
ATOM 2608 C CA . LEU B 1 154 ? -4.773 11.703 -11.68 1 88.38 154 LEU B CA 1
ATOM 2609 C C . LEU B 1 154 ? -4.133 13.086 -11.797 1 88.38 154 LEU B C 1
ATOM 2611 O O . LEU B 1 154 ? -3.248 13.297 -12.625 1 88.38 154 LEU B O 1
ATOM 2615 N N . PRO B 1 155 ? -4.562 13.953 -11 1 83.38 155 PRO B N 1
ATOM 2616 C CA . PRO B 1 155 ? -3.906 15.266 -11.016 1 83.38 155 PRO B CA 1
ATOM 2617 C C . PRO B 1 155 ? -2.477 15.219 -10.484 1 83.38 155 PRO B C 1
ATOM 2619 O O . PRO B 1 155 ? -2.131 14.312 -9.719 1 83.38 155 PRO B O 1
ATOM 2622 N N . PRO B 1 156 ? -1.66 16.125 -11 1 78.62 156 PRO B N 1
ATOM 2623 C CA . PRO B 1 156 ? -0.305 16.172 -10.453 1 78.62 156 PRO B CA 1
ATOM 2624 C C . PRO B 1 156 ? -0.292 16.438 -8.945 1 78.62 156 PRO B C 1
ATOM 2626 O O . PRO B 1 156 ? -1.237 17.016 -8.406 1 78.62 156 PRO B O 1
ATOM 2629 N N . VAL B 1 157 ? 0.667 15.719 -8.32 1 70.5 157 VAL B N 1
ATOM 2630 C CA . VAL B 1 157 ? 0.788 15.984 -6.895 1 70.5 157 VAL B CA 1
ATOM 2631 C C . VAL B 1 157 ? 1.114 17.453 -6.672 1 70.5 157 VAL B C 1
ATOM 2633 O O . VAL B 1 157 ? 2.02 18 -7.305 1 70.5 157 VAL B O 1
ATOM 2636 N N . VAL B 1 158 ? 0.153 18.297 -6.285 1 57.53 158 VAL B N 1
ATOM 2637 C CA . VAL B 1 158 ? 0.36 19.719 -6.043 1 57.53 158 VAL B CA 1
ATOM 2638 C C . VAL B 1 158 ? 1.381 19.922 -4.926 1 57.53 158 VAL B C 1
ATOM 2640 O O . VAL B 1 158 ? 1.195 19.406 -3.814 1 57.53 158 VAL B O 1
ATOM 2643 N N . PRO B 1 159 ? 2.48 20.297 -5.312 1 51.03 159 PRO B N 1
ATOM 2644 C CA . PRO B 1 159 ? 3.398 20.734 -4.258 1 51.03 159 PRO B CA 1
ATOM 2645 C C . PRO B 1 159 ? 2.773 21.75 -3.312 1 51.03 159 PRO B C 1
ATOM 2647 O O . PRO B 1 159 ? 1.929 22.547 -3.732 1 51.03 159 PRO B O 1
ATOM 2650 N N . GLY B 1 160 ? 2.895 21.797 -1.835 1 50.91 160 GLY B N 1
ATOM 2651 C CA . GLY B 1 160 ? 2.432 22.797 -0.885 1 50.91 160 GLY B CA 1
ATOM 2652 C C . GLY B 1 160 ? 1.027 23.281 -1.175 1 50.91 160 GLY B C 1
ATOM 2653 O O . GLY B 1 160 ? 0.842 24.219 -1.959 1 50.91 160 GLY B O 1
ATOM 2654 N N . GLY B 1 161 ? 0.044 22.453 -1.233 1 42.78 161 GLY B N 1
ATOM 2655 C CA . GLY B 1 161 ? -1.336 22.891 -1.396 1 42.78 161 GLY B CA 1
ATOM 2656 C C . GLY B 1 161 ? -1.605 24.266 -0.814 1 42.78 161 GLY B C 1
ATOM 2657 O O . GLY B 1 161 ? -1.519 24.453 0.401 1 42.78 161 GLY B O 1
ATOM 2658 N N . LYS B 1 162 ? -1.237 25.297 -1.431 1 40.72 162 LYS B N 1
ATOM 2659 C CA . LYS B 1 162 ? -1.85 26.578 -1.08 1 40.72 162 LYS B CA 1
ATOM 2660 C C . LYS B 1 162 ? -3.344 26.406 -0.816 1 40.72 162 LYS B C 1
ATOM 2662 O O . LYS B 1 162 ? -4.051 25.766 -1.596 1 40.72 162 LYS B O 1
ATOM 2667 N N . SER B 1 163 ? -3.738 26.391 0.438 1 38.5 163 SER B N 1
ATOM 2668 C CA . SER B 1 163 ? -5.152 26.5 0.783 1 38.5 163 SER B CA 1
ATOM 2669 C C . SER B 1 163 ? -5.91 27.344 -0.237 1 38.5 163 SER B C 1
ATOM 2671 O O . SER B 1 163 ? -5.426 28.391 -0.666 1 38.5 163 SER B O 1
ATOM 2673 N N . PRO B 1 164 ? -6.742 26.75 -1.031 1 38.88 164 PRO B N 1
ATOM 2674 C CA . PRO B 1 164 ? -7.488 27.719 -1.822 1 38.88 164 PRO B CA 1
ATOM 2675 C C . PRO B 1 164 ? -7.891 28.953 -1.011 1 38.88 164 PRO B C 1
ATOM 2677 O O . PRO B 1 164 ? -8.352 28.828 0.127 1 38.88 164 PRO B O 1
ATOM 2680 N N . ARG B 1 165 ? -7.172 30.016 -1.082 1 34.62 165 ARG B N 1
ATOM 2681 C CA . ARG B 1 165 ? -7.645 31.234 -0.451 1 34.62 165 ARG B CA 1
ATOM 2682 C C . ARG B 1 165 ? -9.156 31.391 -0.6 1 34.62 165 ARG B C 1
ATOM 2684 O O . ARG B 1 165 ? -9.703 31.172 -1.684 1 34.62 165 ARG B O 1
ATOM 2691 N N . PRO B 1 166 ? -9.875 31.234 0.55 1 38.25 166 PRO B N 1
ATOM 2692 C CA . PRO B 1 166 ? -11.305 31.5 0.434 1 38.25 166 PRO B CA 1
ATOM 2693 C C . PRO B 1 166 ? -11.609 32.688 -0.499 1 38.25 166 PRO B C 1
ATOM 2695 O O . PRO B 1 166 ? -10.891 33.688 -0.498 1 38.25 166 PRO B O 1
ATOM 2698 N N . GLU B 1 167 ? -12.016 32.375 -1.693 1 38.06 167 GLU B N 1
ATOM 2699 C CA . GLU B 1 167 ? -12.523 33.469 -2.504 1 38.06 167 GLU B CA 1
ATOM 2700 C C . GLU B 1 167 ? -13.305 34.469 -1.652 1 38.06 167 GLU B C 1
ATOM 2702 O O . GLU B 1 167 ? -14.242 34.094 -0.949 1 38.06 167 GLU B O 1
ATOM 2707 N N . ASN B 1 168 ? -12.625 35.375 -1.009 1 39.56 168 ASN B N 1
ATOM 2708 C CA . ASN B 1 168 ? -13.289 36.531 -0.386 1 39.56 168 ASN B CA 1
ATOM 2709 C C . ASN B 1 168 ? -14.492 36.969 -1.205 1 39.56 168 ASN B C 1
ATOM 2711 O O . ASN B 1 168 ? -14.336 37.438 -2.346 1 39.56 168 ASN B O 1
ATOM 2715 N N . ARG B 1 169 ? -15.664 36.281 -1.168 1 39.56 169 ARG B N 1
ATOM 2716 C CA . ARG B 1 169 ? -16.859 36.906 -1.713 1 39.56 169 ARG B CA 1
ATOM 2717 C C . ARG B 1 169 ? -16.953 38.375 -1.307 1 39.56 169 ARG B C 1
ATOM 2719 O O . ARG B 1 169 ? -17.094 38.688 -0.122 1 39.56 169 ARG B O 1
ATOM 2726 N N . THR B 1 170 ? -16.25 39.281 -1.981 1 39.47 170 THR B N 1
ATOM 2727 C CA . THR B 1 170 ? -16.516 40.719 -1.899 1 39.47 170 THR B CA 1
ATOM 2728 C C . THR B 1 170 ? -18.031 40.969 -1.852 1 39.47 170 THR B C 1
ATOM 2730 O O . THR B 1 170 ? -18.75 40.656 -2.801 1 39.47 170 THR B O 1
ATOM 2733 N N . SER B 1 171 ? -18.719 40.781 -0.68 1 38.25 171 SER B N 1
ATOM 2734 C CA . SER B 1 171 ? -20.047 41.375 -0.481 1 38.25 171 SER B CA 1
ATOM 2735 C C . SER B 1 171 ? -20.078 42.812 -0.949 1 38.25 171 SER B C 1
ATOM 2737 O O . SER B 1 171 ? -19.484 43.719 -0.317 1 38.25 171 SER B O 1
ATOM 2739 N N . GLU B 1 172 ? -19.938 43.188 -2.248 1 37.53 172 GLU B N 1
ATOM 2740 C CA . GLU B 1 172 ? -20.375 44.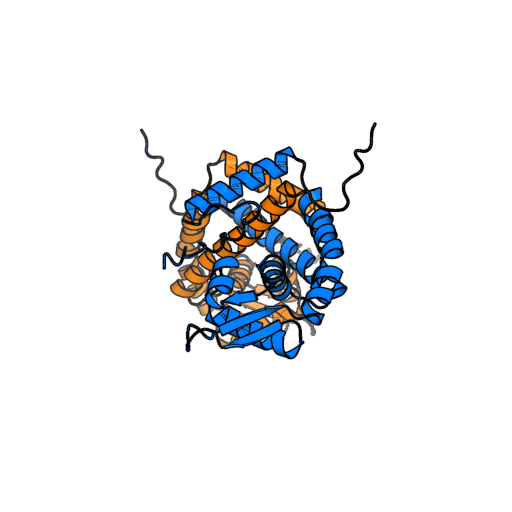5 -2.682 1 37.53 172 GLU B CA 1
ATOM 2741 C C . GLU B 1 172 ? -21.75 44.844 -2.111 1 37.53 172 GLU B C 1
ATOM 2743 O O . GLU B 1 172 ? -22.734 44.156 -2.402 1 37.53 172 GLU B O 1
ATOM 2748 N N . ALA B 1 173 ? -21.906 45.469 -0.827 1 33.06 173 ALA B N 1
ATOM 2749 C CA . ALA B 1 173 ? -23 46.375 -0.499 1 33.06 173 ALA B CA 1
ATOM 2750 C C . ALA B 1 173 ? -22.859 47.688 -1.253 1 33.06 173 ALA B C 1
ATOM 2752 O O . ALA B 1 173 ? -21.75 48.188 -1.439 1 33.06 173 ALA B O 1
#

Organism: NCBI:txid88382

Solvent-accessible surface area (backbone atoms only — not comparable to full-atom values): 19298 Å² total; per-residue (Å²): 129,81,71,71,77,72,66,66,48,57,49,70,66,54,46,47,38,49,51,40,44,55,54,49,46,52,52,52,52,49,54,52,41,49,51,35,28,73,74,55,72,38,50,65,68,52,48,55,52,49,51,54,24,69,70,29,72,91,22,40,39,42,49,68,56,49,19,60,71,72,70,45,56,62,70,59,46,53,56,51,47,54,55,35,35,76,72,45,33,33,44,78,39,80,28,89,90,34,90,87,38,42,28,38,33,57,29,72,59,24,48,52,51,45,60,69,32,45,62,61,41,37,29,45,46,22,64,72,50,53,66,37,44,53,72,69,54,47,50,50,50,40,51,50,39,50,40,41,29,52,64,69,71,44,76,74,75,67,68,78,70,68,66,76,68,73,76,73,74,75,75,81,126,128,81,70,71,75,74,66,66,47,57,50,70,68,55,47,47,40,50,50,41,44,54,53,48,46,53,52,52,52,48,54,51,41,49,51,35,27,71,74,55,73,36,48,63,69,52,47,53,52,49,51,54,24,69,70,30,71,92,22,37,38,42,48,70,56,48,19,59,72,72,70,45,55,62,70,61,44,52,57,51,47,54,57,36,35,76,71,46,34,33,44,78,40,78,28,88,89,33,88,87,36,42,28,37,32,58,30,73,58,24,49,51,51,47,60,69,32,46,62,63,43,38,30,43,46,22,63,71,50,54,66,38,44,54,73,68,54,48,50,51,51,38,50,51,38,50,40,40,30,53,65,69,72,44,75,76,76,67,70,80,73,69,66,76,67,73,75,73,75,75,75,81,124

Radius of gyration: 23.69 Å; Cα contacts (8 Å, |Δi|>4): 371; chains: 2; bounding box: 63×94×60 Å

Sequence (346 aa):
MTTSKRRRIPTRRELDIWRGHIETYDILRNRVETRLHRDSQLSTGDYRVLLALSEAEDHTLRSSTLAAHIEWERSRLSGHLGRMEKRGLVRREPCAEDARGSQVVLTEEGARAFHASTVPHLQAIKEIFVDAFTDEQLDVLGEATTALRAHLGLPPVVPGGKSPRPENRTSEAMTTSKRRRIPTRRELDIWRGHIETYDILRNRVETRLHRDSQLSTGDYRVLLALSEAEDHTLRSSTLAAHIEWERSRLSGHLGRMEKRGLVRREPCAEDARGSQVVLTEEGARAFHASTVPHLQAIKEIFVDAFTDEQLDVLGEATTALRAHLGLPPVVPGGKSPRPENRTSEA

Secondary structure (DSSP, 8-state):
-------SS--HHHHHHHHHHHHHHHHHHHHHHHHHHHHHS--HHHHHHHHHHHHSGGGEEEHHHHHHHTT--HHHHHHHHHHHHHTTSEEEEEETTEEEEEEEEE-HHHHHHHHHHHHHHHHHHHHHTGGGS-HHHHHHHHHHHHHHHHHTTPPP--SS-------------/-------SS--HHHHHHHHHHHHHHHHHHHHHHHHHHHHHS--HHHHHHHHHHHHSGGGEEEHHHHHHHTT--HHHHHHHHHHHHHTTSEEEEEETTEEEEEEEEE-HHHHHHHHHHHHHHHHHHHHHTGGGS-HHHHHHHHHHHHHHHHHTTPPP--SS-------------

InterPro domains:
  IPR000835 MarR-type HTH domain [PF12802] (42-100)
  IPR000835 MarR-type HTH domain [PS50995] (1-150)
  IPR000835 MarR-type HTH domain [SM00347] (35-137)
  IPR036388 Winged helix-like DNA-binding domain superfamily [G3DSA:1.10.10.10] (8-153)
  IPR036390 Winged helix DNA-binding domain superfamily [SSF46785] (12-152)
  IPR039422 Transcription regulators MarR/SlyA-like [PTHR33164] (25-148)

Nearest PDB structures (foldseek):
  3zmd-assembly2_D  TM=9.188E-01  e=2.042E-12  Streptomyces coelicolor
  3zpl-assembly2_E  TM=9.379E-01  e=3.143E-11  Streptomyces coelicolor
  3zpl-assembly1_B  TM=8.741E-01  e=8.502E-12  Streptomyces coelicolor
  3zpl-assembly2_F  TM=8.885E-01  e=2.335E-11  Streptomyces coelicolor
  8ylg-assembly1_B  TM=8.470E-01  e=3.293E-08  Burkholderia thailandensis

pLDDT: mean 86.37, std 17.93, range [32.41, 98.69]